Protein AF-A0A6L4YTN6-F1 (afdb_monomer)

Radius of gyration: 25.12 Å; Cα contacts (8 Å, |Δi|>4): 212; chains: 1; bounding box: 74×38×71 Å

Foldseek 3Di:
DDDDDDDDDPDPDDDDDDDDDPPPDPPVVVVVVVVLVVVLVVLVQVLVQVLVVLVVVLVVLVVVLVVLVVVLVVVPDQPDPCRVVNVVSVVSNVVSVVVNVVSVVLSVQSVPADSPDFDQALDASKWWDWPVATEGAGDQPQWDAGPVRHIYGYHYCPDPVVVQRGRPGQQDWTDDPNDIIGGPDMD

Solvent-accessible surface area (backbone atoms only — not comparable to full-atom values): 11024 Å² total; per-residue (Å²): 139,88,80,91,80,88,76,88,78,83,83,79,84,79,89,75,79,94,77,80,88,74,82,79,57,71,66,60,57,49,54,52,54,50,56,51,53,52,54,39,49,51,51,38,53,54,50,51,53,55,46,51,57,49,52,52,52,46,53,53,48,54,51,53,44,52,54,51,50,51,54,48,58,74,68,52,73,79,87,50,100,78,41,61,66,62,51,50,50,51,52,51,47,53,53,49,53,54,52,47,52,52,48,53,52,52,50,56,53,57,73,67,42,65,58,86,58,76,34,74,40,40,43,85,58,15,37,42,33,37,93,88,52,35,35,33,27,52,56,72,78,40,83,45,69,48,96,89,67,50,66,35,31,30,31,31,64,85,40,72,68,46,55,63,45,44,74,38,39,64,70,41,72,42,72,57,96,92,40,80,46,49,29,76,40,57,51

Mean predicted aligned error: 11.05 Å

Structure (mmCIF, N/CA/C/O backbone):
data_AF-A0A6L4YTN6-F1
#
_entry.id   AF-A0A6L4YTN6-F1
#
loop_
_atom_site.group_PDB
_atom_site.id
_atom_site.type_symbol
_atom_site.label_atom_id
_atom_site.label_alt_id
_atom_site.label_comp_id
_atom_site.label_asym_id
_atom_site.label_entity_id
_atom_site.label_seq_id
_atom_site.pdbx_PDB_ins_code
_atom_site.Cartn_x
_atom_site.Cartn_y
_atom_site.Cartn_z
_atom_site.occupancy
_atom_site.B_iso_or_equiv
_atom_site.auth_seq_id
_atom_site.auth_comp_id
_atom_site.auth_asym_id
_atom_site.auth_atom_id
_atom_site.pdbx_PDB_model_num
ATOM 1 N N . MET A 1 1 ? -23.444 27.407 37.917 1.00 43.16 1 MET A N 1
ATOM 2 C CA . MET A 1 1 ? -23.121 26.461 39.009 1.00 43.16 1 MET A CA 1
ATOM 3 C C . MET A 1 1 ? -24.302 25.516 39.142 1.00 43.16 1 MET A C 1
ATOM 5 O O . MET A 1 1 ? -25.409 26.019 39.012 1.00 43.16 1 MET A O 1
ATOM 9 N N . LEU A 1 2 ? -24.044 24.223 39.381 1.00 24.56 2 LEU A N 1
ATOM 10 C CA . LEU A 1 2 ? -24.935 23.044 39.298 1.00 24.56 2 LEU A CA 1
ATOM 11 C C . LEU A 1 2 ? -24.824 22.347 37.932 1.00 24.56 2 LEU A C 1
ATOM 13 O O . LEU A 1 2 ? -25.488 22.735 36.982 1.00 24.56 2 LEU A O 1
ATOM 17 N N . SER A 1 3 ? -23.779 21.557 37.687 1.00 26.05 3 SER A N 1
ATOM 18 C CA . SER A 1 3 ? -23.383 20.262 38.285 1.00 26.05 3 SER A CA 1
ATOM 19 C C . SER A 1 3 ? -23.884 19.110 37.423 1.00 26.05 3 SER A C 1
ATOM 21 O O . SER A 1 3 ? -25.077 18.897 37.251 1.00 26.05 3 SER A O 1
ATOM 23 N N . ILE A 1 4 ? -22.901 18.407 36.871 1.00 36.62 4 ILE A N 1
ATOM 24 C CA . ILE A 1 4 ? -22.997 17.130 36.179 1.00 36.62 4 ILE A CA 1
ATOM 25 C C . ILE A 1 4 ? -23.417 16.083 37.213 1.00 36.62 4 ILE A C 1
ATOM 27 O O . ILE A 1 4 ? -22.732 15.949 38.225 1.00 36.62 4 ILE A O 1
ATOM 31 N N . GLU A 1 5 ? -24.465 15.309 36.940 1.00 32.16 5 GLU A N 1
ATOM 32 C CA . GLU A 1 5 ? -24.600 13.977 37.527 1.00 32.16 5 GLU A CA 1
ATOM 33 C C . GLU A 1 5 ? -24.786 12.925 36.434 1.00 32.16 5 GLU A C 1
ATOM 35 O O . GLU A 1 5 ? -25.648 12.986 35.560 1.00 32.16 5 GLU A O 1
ATOM 40 N N . SER A 1 6 ? -23.865 11.978 36.503 1.00 44.16 6 SER A N 1
ATOM 41 C CA . SER A 1 6 ? -23.697 10.759 35.740 1.00 44.16 6 SER A CA 1
ATOM 42 C C . SER A 1 6 ? -24.890 9.812 35.873 1.00 44.16 6 SER A C 1
ATOM 44 O O . SER A 1 6 ? -25.137 9.270 36.948 1.00 44.16 6 SER A O 1
ATOM 46 N N . GLY A 1 7 ? -25.564 9.536 34.757 1.00 32.78 7 GLY A N 1
ATOM 47 C CA . GLY A 1 7 ? -26.514 8.435 34.620 1.00 32.78 7 GLY A CA 1
ATOM 48 C C . GLY A 1 7 ? -25.892 7.277 33.846 1.00 32.78 7 GLY A C 1
ATOM 49 O O . GLY A 1 7 ? -25.838 7.302 32.620 1.00 32.78 7 GLY A O 1
ATOM 50 N N . PHE A 1 8 ? -25.423 6.263 34.570 1.00 37.66 8 PHE A N 1
ATOM 51 C CA . PHE A 1 8 ? -25.133 4.920 34.064 1.00 37.66 8 PHE A CA 1
ATOM 52 C C . PHE A 1 8 ? -26.340 4.383 33.264 1.00 37.66 8 PHE A C 1
ATOM 54 O O . PHE A 1 8 ? -27.326 3.958 33.861 1.00 37.66 8 PHE A O 1
ATOM 61 N N . PHE A 1 9 ? -26.280 4.359 31.928 1.00 35.03 9 PHE A N 1
ATOM 62 C CA . PHE A 1 9 ? -27.252 3.620 31.112 1.00 35.03 9 PHE A CA 1
ATOM 63 C C . PHE A 1 9 ? -26.632 2.303 30.652 1.00 35.03 9 PHE A C 1
ATOM 65 O O . PHE A 1 9 ? -25.975 2.194 29.620 1.00 35.03 9 PHE A O 1
ATOM 72 N N . ASN A 1 10 ? -26.828 1.299 31.499 1.00 32.88 10 ASN A N 1
ATOM 73 C CA . ASN A 1 10 ? -26.512 -0.095 31.248 1.00 32.88 10 ASN A CA 1
ATOM 74 C C . ASN A 1 10 ? -27.485 -0.619 30.172 1.00 32.88 10 ASN A C 1
ATOM 76 O O . ASN A 1 10 ? -28.627 -0.963 30.477 1.00 32.88 10 ASN A O 1
ATOM 80 N N . PHE A 1 11 ? -27.086 -0.603 28.897 1.00 38.44 11 PHE A N 1
ATOM 81 C CA . PHE A 1 11 ? -27.935 -1.065 27.794 1.00 38.44 11 PHE A CA 1
ATOM 82 C C . PHE A 1 11 ? -27.802 -2.582 27.617 1.00 38.44 11 PHE A C 1
ATOM 84 O O . PHE A 1 11 ? -27.023 -3.083 26.810 1.00 38.44 11 PHE A O 1
ATOM 91 N N . MET A 1 12 ? -28.594 -3.325 28.388 1.00 28.22 12 MET A N 1
ATOM 92 C CA . MET A 1 12 ? -28.841 -4.744 28.150 1.00 28.22 12 MET A CA 1
ATOM 93 C C . MET A 1 12 ? -29.995 -4.870 27.148 1.00 28.22 12 MET A C 1
ATOM 95 O O . MET A 1 12 ? -31.167 -4.784 27.511 1.00 28.22 12 MET A O 1
ATOM 99 N N . ILE A 1 13 ? -29.664 -5.026 25.864 1.00 37.12 13 ILE A N 1
ATOM 100 C CA . ILE A 1 13 ? -30.648 -5.241 24.797 1.00 37.12 13 ILE A CA 1
ATOM 101 C C . ILE A 1 13 ? -31.172 -6.682 24.907 1.00 37.12 13 ILE A C 1
ATOM 103 O O . ILE A 1 13 ? -30.542 -7.629 24.442 1.00 37.12 13 ILE A O 1
ATOM 107 N N . TYR A 1 14 ? -32.340 -6.851 25.527 1.00 28.84 14 TYR A N 1
ATOM 108 C CA . TYR A 1 14 ? -33.125 -8.084 25.457 1.00 28.84 14 TYR A CA 1
ATOM 109 C C . TYR A 1 14 ? -33.934 -8.085 24.152 1.00 28.84 14 TYR A C 1
ATOM 111 O O . TYR A 1 14 ? -34.968 -7.427 24.053 1.00 28.84 14 TYR A O 1
ATOM 119 N N . ILE A 1 15 ? -33.485 -8.833 23.140 1.00 38.88 15 ILE A N 1
ATOM 120 C CA . ILE A 1 15 ? -34.291 -9.104 21.942 1.00 38.88 15 ILE A CA 1
ATOM 121 C C . ILE A 1 15 ? -35.183 -10.313 22.240 1.00 38.88 15 ILE A C 1
ATOM 123 O O . ILE A 1 15 ? -34.724 -11.455 22.232 1.00 38.88 15 ILE A O 1
ATOM 127 N N . LYS A 1 16 ? -36.476 -10.080 22.485 1.00 30.11 16 LYS A N 1
ATOM 128 C CA . LYS A 1 16 ? -37.510 -11.114 22.355 1.00 30.11 16 LYS A CA 1
ATOM 129 C C . LYS A 1 16 ? -38.560 -10.672 21.345 1.00 30.11 16 LYS A C 1
ATOM 131 O O . LYS A 1 16 ? -39.220 -9.666 21.555 1.00 30.11 16 LYS A O 1
ATOM 136 N N . GLY A 1 17 ? -38.767 -11.531 20.349 1.00 30.41 17 GLY A N 1
ATOM 137 C CA . GLY A 1 17 ? -40.069 -11.750 19.727 1.00 30.41 17 GLY A CA 1
ATOM 138 C C . GLY A 1 17 ? -40.451 -10.783 18.612 1.00 30.41 17 GLY A C 1
ATOM 139 O O . GLY A 1 17 ? -40.597 -9.587 18.812 1.00 30.41 17 GLY A O 1
ATOM 140 N N . SER A 1 18 ? -40.660 -11.367 17.437 1.00 42.09 18 SER A N 1
ATOM 141 C CA . SER A 1 18 ? -41.393 -10.857 16.283 1.00 42.09 18 SER A CA 1
ATOM 142 C C . SER A 1 18 ? -42.493 -9.840 16.616 1.00 42.09 18 SER A C 1
ATOM 144 O O . SER A 1 18 ? -43.380 -10.153 17.400 1.00 42.09 18 SER A O 1
ATOM 146 N N . HIS A 1 19 ? -42.437 -8.666 15.975 1.00 31.47 19 HIS A N 1
ATOM 147 C CA . HIS A 1 19 ? -43.533 -7.884 15.371 1.00 31.47 19 HIS A CA 1
ATOM 148 C C . HIS A 1 19 ? -43.158 -6.391 15.325 1.00 31.47 19 HIS A C 1
ATOM 150 O O . HIS A 1 19 ? -42.922 -5.763 16.346 1.00 31.47 19 HIS A O 1
ATOM 156 N N . HIS A 1 20 ? -43.130 -5.833 14.109 1.00 31.47 20 HIS A N 1
ATOM 157 C CA . HIS A 1 20 ? -43.205 -4.400 13.799 1.00 31.47 20 HIS A CA 1
ATOM 158 C C . HIS A 1 20 ? -42.324 -3.442 14.631 1.00 31.47 20 HIS A C 1
ATOM 160 O O . HIS A 1 20 ? -42.779 -2.778 15.559 1.00 31.47 20 HIS A O 1
ATOM 166 N N . ILE A 1 21 ? -41.081 -3.238 14.186 1.00 40.53 21 ILE A N 1
ATOM 167 C CA . ILE A 1 21 ? -40.307 -2.052 14.568 1.00 40.53 21 ILE A CA 1
ATOM 168 C C . ILE A 1 21 ? -40.928 -0.856 13.827 1.00 40.53 21 ILE A C 1
ATOM 170 O O . ILE A 1 21 ? -40.581 -0.557 12.685 1.00 40.53 21 ILE A O 1
ATOM 174 N N . ARG A 1 22 ? -41.897 -0.181 14.451 1.00 37.16 22 ARG A N 1
ATOM 175 C CA . ARG A 1 22 ? -42.125 1.240 14.173 1.00 37.16 22 ARG A CA 1
ATOM 176 C C . ARG A 1 22 ? -40.951 1.973 14.813 1.00 37.16 22 ARG A C 1
ATOM 178 O O . ARG A 1 22 ? -40.911 2.089 16.032 1.00 37.16 22 ARG A O 1
ATOM 185 N N . CYS A 1 23 ? -39.978 2.390 14.006 1.00 38.31 23 CYS A N 1
ATOM 186 C CA . CYS A 1 23 ? -38.845 3.186 14.470 1.00 38.31 23 CYS A CA 1
ATOM 187 C C . CYS A 1 23 ? -39.361 4.492 15.100 1.00 38.31 23 CYS A C 1
ATOM 189 O O . CYS A 1 23 ? -39.729 5.425 14.384 1.00 38.31 23 CYS A O 1
ATOM 191 N N . CYS A 1 24 ? -39.423 4.532 16.431 1.00 43.56 24 CYS A N 1
ATOM 192 C CA . CYS A 1 24 ? -39.424 5.771 17.198 1.00 43.56 24 CYS A CA 1
ATOM 193 C C . CYS A 1 24 ? -38.043 6.436 17.071 1.00 43.56 24 CYS A C 1
ATOM 195 O O . CYS A 1 24 ? -37.022 5.753 17.024 1.00 43.56 24 CYS A O 1
ATOM 197 N N . ASP A 1 25 ? -38.073 7.767 17.014 1.00 46.59 25 ASP A N 1
ATOM 198 C CA . ASP A 1 25 ? -36.965 8.731 17.088 1.00 46.59 25 ASP A CA 1
ATOM 199 C C . ASP A 1 25 ? -36.135 8.959 15.808 1.00 46.59 25 ASP A C 1
ATOM 201 O O . ASP A 1 25 ? -35.000 8.508 15.640 1.00 46.59 25 ASP A O 1
ATOM 205 N N . LYS A 1 26 ? -36.700 9.784 14.908 1.00 50.25 26 LYS A N 1
ATOM 206 C CA . LYS A 1 26 ? -36.043 10.317 13.694 1.00 50.25 26 LYS A CA 1
ATOM 207 C C . LYS A 1 26 ? -34.690 10.996 13.969 1.00 50.25 26 LYS A C 1
ATOM 209 O O . LYS A 1 26 ? -33.821 10.963 13.102 1.00 50.25 26 LYS A O 1
ATOM 214 N N . GLU A 1 27 ? -34.497 11.587 15.150 1.00 52.91 27 GLU A N 1
ATOM 215 C CA . GLU A 1 27 ? -33.229 12.224 15.540 1.00 52.91 27 GLU A CA 1
ATOM 216 C C . GLU A 1 27 ? -32.089 11.213 15.695 1.00 52.91 27 GLU A C 1
ATOM 218 O O . GLU A 1 27 ? -30.978 11.464 15.231 1.00 52.91 27 GLU A O 1
ATOM 223 N N . TYR A 1 28 ? -32.360 10.039 16.274 1.00 54.22 28 TYR A N 1
ATOM 224 C CA . TYR A 1 28 ? -31.334 9.018 16.495 1.00 54.22 28 TYR A CA 1
ATOM 225 C C . TYR A 1 28 ? -30.855 8.408 15.171 1.00 54.22 28 TYR A C 1
ATOM 227 O O . TYR A 1 28 ? -29.660 8.202 14.961 1.00 54.22 28 TYR A O 1
ATOM 235 N N . CYS A 1 29 ? -31.786 8.199 14.235 1.00 48.94 29 CYS A N 1
ATOM 236 C CA . CYS A 1 29 ? -31.478 7.737 12.883 1.00 48.94 29 CYS A CA 1
ATOM 237 C C . CYS A 1 29 ? -30.612 8.759 12.117 1.00 48.94 29 CYS A C 1
ATOM 239 O O . CYS A 1 29 ? -29.647 8.374 11.461 1.00 48.94 29 CYS A O 1
ATOM 241 N N . TYR A 1 30 ? -30.877 10.061 12.286 1.00 57.28 30 TYR A N 1
ATOM 242 C CA . TYR A 1 30 ? -30.099 11.136 11.658 1.00 57.28 30 TYR A CA 1
ATOM 243 C C . TYR A 1 30 ? -28.669 11.249 12.212 1.00 57.28 30 TYR A C 1
ATOM 245 O O . TYR A 1 30 ? -27.718 11.435 11.454 1.00 57.28 30 TYR A O 1
ATOM 253 N N . ILE A 1 31 ? -28.487 11.098 13.527 1.00 63.69 31 ILE A N 1
ATOM 254 C CA . ILE A 1 31 ? -27.157 11.113 14.162 1.00 63.69 31 ILE A CA 1
ATOM 255 C C . ILE A 1 31 ? -26.324 9.907 13.699 1.00 63.69 31 ILE A C 1
ATOM 257 O O . ILE A 1 31 ? -25.143 10.050 13.362 1.00 63.69 31 ILE A O 1
ATOM 261 N N . TYR A 1 32 ? -26.945 8.727 13.626 1.00 63.34 32 TYR A N 1
ATOM 262 C CA . TYR A 1 32 ? -26.284 7.516 13.145 1.00 63.34 32 TYR A CA 1
ATOM 263 C C . TYR A 1 32 ? -25.895 7.628 11.664 1.00 63.34 32 TYR A C 1
ATOM 265 O O . TYR A 1 32 ? -24.769 7.320 11.285 1.00 63.34 32 TYR A O 1
ATOM 273 N N . GLU A 1 33 ? -26.782 8.158 10.823 1.00 65.62 33 GLU A N 1
ATOM 274 C CA . GLU A 1 33 ? -26.500 8.350 9.402 1.00 65.62 33 GLU A CA 1
ATOM 275 C C . GLU A 1 33 ? -25.414 9.410 9.153 1.00 65.62 33 GLU A C 1
ATOM 277 O O . GLU A 1 33 ? -24.555 9.217 8.292 1.00 65.62 33 GLU A O 1
ATOM 282 N N . LYS A 1 34 ? -25.372 10.478 9.960 1.00 70.62 34 LYS A N 1
ATOM 283 C CA . LYS A 1 34 ? -24.318 11.502 9.901 1.00 70.62 34 LYS A CA 1
ATOM 284 C C . LYS A 1 34 ? -22.942 10.937 10.274 1.00 70.62 34 LYS A C 1
ATOM 286 O O . LYS A 1 34 ? -21.989 11.127 9.522 1.00 70.62 34 LYS A O 1
ATOM 291 N N . SER A 1 35 ? -22.846 10.214 11.392 1.00 71.06 35 SER A N 1
ATOM 292 C CA . SER A 1 35 ? -21.586 9.587 11.835 1.00 71.06 35 SER A CA 1
ATOM 293 C C . SER A 1 35 ? -21.067 8.525 10.857 1.00 71.06 35 SER A C 1
ATOM 295 O O . SER A 1 35 ? -19.864 8.446 10.611 1.00 71.06 35 SER A O 1
ATOM 297 N N . ARG A 1 36 ? -21.961 7.760 10.220 1.00 77.44 36 ARG A N 1
ATOM 298 C CA . ARG A 1 36 ? -21.609 6.827 9.139 1.00 77.44 36 ARG A CA 1
ATOM 299 C C . ARG A 1 36 ? -20.993 7.540 7.934 1.00 77.44 36 ARG A C 1
ATOM 301 O O . ARG A 1 36 ? -19.983 7.099 7.390 1.00 77.44 36 ARG A O 1
ATOM 308 N N . MET A 1 37 ? -21.593 8.650 7.506 1.00 77.94 37 MET A N 1
ATOM 309 C CA . MET A 1 37 ? -21.102 9.413 6.355 1.00 77.94 37 MET A CA 1
ATOM 310 C C . MET A 1 37 ? -19.716 10.023 6.601 1.00 77.94 37 MET A C 1
ATOM 312 O O . MET A 1 37 ? -18.915 10.091 5.671 1.00 77.94 37 MET A O 1
ATOM 316 N N . GLU A 1 38 ? -19.408 10.401 7.842 1.00 83.25 38 GLU A N 1
ATOM 317 C CA . GLU A 1 38 ? -18.088 10.904 8.241 1.00 83.25 38 GLU A CA 1
ATOM 318 C C . GLU A 1 38 ? -17.001 9.818 8.142 1.00 83.25 38 GLU A C 1
ATOM 320 O O . GLU A 1 38 ? -15.960 10.036 7.520 1.00 83.25 38 GLU A O 1
ATOM 325 N N . LYS A 1 39 ? -17.275 8.603 8.640 1.00 86.00 39 LYS A N 1
ATOM 326 C CA . LYS A 1 39 ? -16.359 7.449 8.531 1.00 86.00 39 LYS A CA 1
ATOM 327 C C . LYS A 1 39 ? -16.076 7.053 7.083 1.00 86.00 39 LYS A C 1
ATOM 329 O O . LYS A 1 39 ? -14.928 6.815 6.707 1.00 86.00 39 LYS A O 1
ATOM 334 N N . LEU A 1 40 ? -17.120 7.015 6.254 1.00 86.50 40 LEU A N 1
ATOM 335 C CA . LEU A 1 40 ? -16.986 6.732 4.824 1.00 86.50 40 LEU A CA 1
ATOM 336 C C . LEU A 1 40 ? -16.214 7.839 4.091 1.00 86.50 40 LEU A C 1
ATOM 338 O O . LEU A 1 40 ? -15.473 7.543 3.154 1.00 86.50 40 LEU A O 1
ATOM 342 N N . GLY A 1 41 ? -16.355 9.097 4.521 1.00 87.94 41 GLY A N 1
ATOM 343 C CA . GLY A 1 41 ? -15.551 10.217 4.029 1.00 87.94 41 GLY A CA 1
ATOM 344 C C . GLY A 1 41 ? -14.062 10.017 4.309 1.00 87.94 41 GLY A C 1
ATOM 345 O O . GLY A 1 41 ? -13.254 10.061 3.384 1.00 87.94 41 GLY A O 1
ATOM 346 N N . LEU A 1 42 ? -13.716 9.684 5.553 1.00 89.38 42 LEU A N 1
ATOM 347 C CA . LEU A 1 42 ? -12.331 9.442 5.960 1.00 89.38 42 LEU A CA 1
ATOM 348 C C . LEU A 1 42 ? -11.704 8.243 5.233 1.00 89.38 42 LEU A C 1
ATOM 350 O O . LEU A 1 42 ? -10.556 8.290 4.798 1.00 89.38 42 LEU A O 1
ATOM 354 N N . LYS A 1 43 ? -12.471 7.163 5.060 1.00 89.94 43 LYS A N 1
ATOM 355 C CA . LYS A 1 43 ? -12.045 5.979 4.303 1.00 89.94 43 LYS A CA 1
ATOM 356 C C . LYS A 1 43 ? -11.690 6.324 2.855 1.00 89.94 43 LYS A C 1
ATOM 358 O O . LYS A 1 43 ? -10.692 5.823 2.340 1.00 89.94 43 LYS A O 1
ATOM 363 N N . ARG A 1 44 ? -12.486 7.186 2.210 1.00 90.31 44 ARG A N 1
ATOM 364 C CA . ARG A 1 44 ? -12.204 7.683 0.853 1.00 90.31 44 ARG A CA 1
ATOM 365 C C . ARG A 1 44 ? -10.939 8.516 0.815 1.00 90.31 44 ARG A C 1
ATOM 367 O O . ARG A 1 44 ? -10.077 8.235 -0.000 1.00 90.31 44 ARG A O 1
ATOM 374 N N . GLU A 1 45 ? -10.801 9.462 1.736 1.00 91.88 45 GLU A N 1
ATOM 375 C CA . GLU A 1 45 ? -9.615 10.312 1.819 1.00 91.88 45 GLU A CA 1
ATOM 376 C C . GLU A 1 45 ? -8.330 9.486 1.965 1.00 91.88 45 GLU A C 1
ATOM 378 O O . GLU A 1 45 ? -7.368 9.682 1.224 1.00 91.88 45 GLU A O 1
ATOM 383 N N . ILE A 1 46 ? -8.331 8.504 2.870 1.00 91.75 46 ILE A N 1
ATOM 384 C CA . ILE A 1 46 ? -7.207 7.583 3.056 1.00 91.75 46 ILE A CA 1
ATOM 385 C C . ILE A 1 46 ? -6.903 6.821 1.759 1.00 91.75 46 ILE A C 1
ATOM 387 O O . ILE A 1 46 ? -5.744 6.740 1.349 1.00 91.75 46 ILE A O 1
ATOM 391 N N . ALA A 1 47 ? -7.928 6.269 1.105 1.00 91.94 47 ALA A N 1
ATOM 392 C CA . ALA A 1 47 ? -7.758 5.531 -0.141 1.00 91.94 47 ALA A CA 1
ATOM 393 C C . ALA A 1 47 ? -7.218 6.418 -1.275 1.00 91.94 47 ALA A C 1
ATOM 395 O O . ALA A 1 47 ? -6.334 5.977 -2.009 1.00 91.94 47 ALA A O 1
ATOM 396 N N . ASP A 1 48 ? -7.677 7.666 -1.374 1.00 92.38 48 ASP A N 1
ATOM 397 C CA . ASP A 1 48 ? -7.229 8.639 -2.372 1.00 92.38 48 ASP A CA 1
ATOM 398 C C . ASP A 1 48 ? -5.761 9.024 -2.159 1.00 92.38 48 ASP A C 1
ATOM 400 O O . ASP A 1 48 ? -4.974 9.022 -3.108 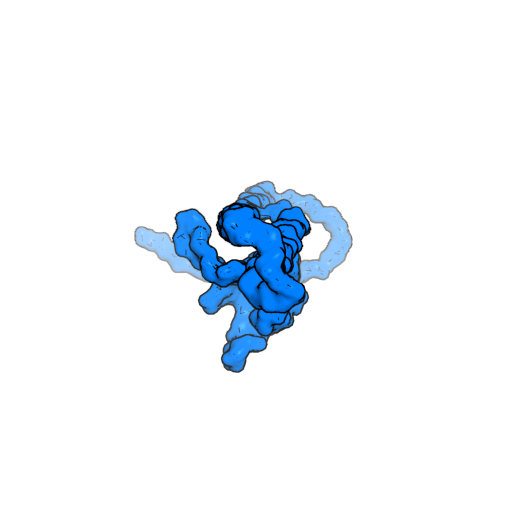1.00 92.38 48 ASP A O 1
ATOM 404 N N . ILE A 1 49 ? -5.349 9.271 -0.910 1.00 93.12 49 ILE A N 1
ATOM 405 C CA . ILE A 1 49 ? -3.938 9.507 -0.562 1.00 93.12 49 ILE A CA 1
ATOM 406 C C . ILE A 1 49 ? -3.094 8.296 -0.965 1.00 93.12 49 ILE A C 1
ATOM 408 O O . ILE A 1 49 ? -2.064 8.442 -1.627 1.00 93.12 49 ILE A O 1
ATOM 412 N N . CYS A 1 50 ? -3.543 7.087 -0.614 1.00 92.50 50 CYS A N 1
ATOM 413 C CA . CYS A 1 50 ? -2.841 5.861 -0.972 1.00 92.50 50 CYS A CA 1
ATOM 414 C C . CYS A 1 50 ? -2.699 5.693 -2.490 1.00 92.50 50 CYS A C 1
ATOM 416 O O . CYS A 1 50 ? -1.633 5.313 -2.981 1.00 92.50 50 CYS A O 1
ATOM 418 N N . ARG A 1 51 ? -3.764 6.000 -3.233 1.00 93.56 51 ARG A N 1
ATOM 419 C CA . ARG A 1 51 ? -3.795 5.939 -4.691 1.00 93.56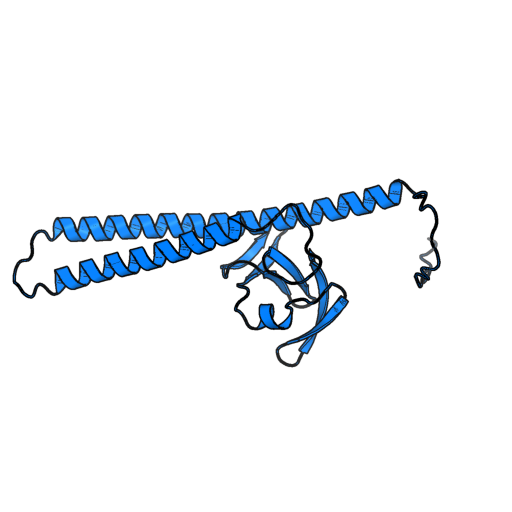 51 ARG A CA 1
ATOM 420 C C . ARG A 1 51 ? -2.812 6.927 -5.307 1.00 93.56 51 ARG A C 1
ATOM 422 O O . ARG A 1 51 ? -2.020 6.535 -6.160 1.00 93.56 51 ARG A O 1
ATOM 429 N N . ASN A 1 52 ? -2.809 8.171 -4.838 1.00 94.12 52 ASN A N 1
ATOM 430 C CA . ASN A 1 52 ? -1.930 9.221 -5.349 1.00 94.12 52 ASN A CA 1
ATOM 431 C C . ASN A 1 52 ? -0.448 8.881 -5.153 1.00 94.12 52 ASN A C 1
ATOM 433 O O . ASN A 1 52 ? 0.328 9.006 -6.096 1.00 94.12 52 ASN A O 1
ATOM 437 N N . ILE A 1 53 ? -0.073 8.350 -3.984 1.00 93.69 53 ILE A N 1
ATOM 438 C CA . ILE A 1 53 ? 1.305 7.902 -3.715 1.00 93.69 53 ILE A CA 1
ATOM 439 C C . ILE A 1 53 ? 1.740 6.819 -4.715 1.00 93.69 53 ILE A C 1
ATOM 441 O O . ILE A 1 53 ? 2.871 6.823 -5.206 1.00 93.69 53 ILE A O 1
ATOM 445 N N . LYS A 1 54 ? 0.853 5.872 -5.045 1.00 93.31 54 LYS A N 1
ATOM 446 C CA . LYS A 1 54 ? 1.176 4.807 -6.004 1.00 93.31 54 LYS A CA 1
ATOM 447 C C . LYS A 1 54 ? 1.219 5.295 -7.447 1.00 93.31 54 LYS A C 1
ATOM 449 O O . LYS A 1 54 ? 2.094 4.849 -8.181 1.00 93.31 54 LYS A O 1
ATOM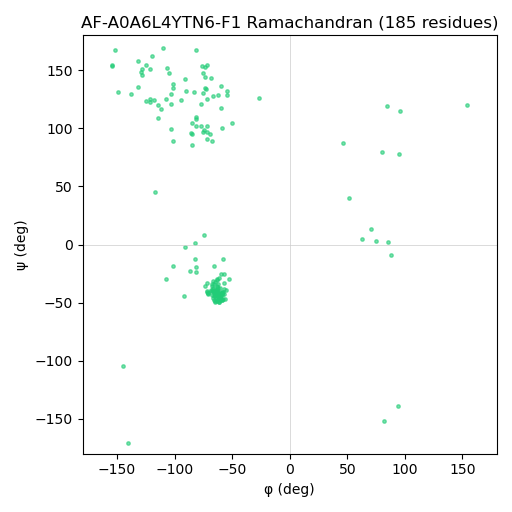 454 N N . LEU A 1 55 ? 0.353 6.230 -7.831 1.00 94.62 55 LEU A N 1
ATOM 455 C CA . LEU A 1 55 ? 0.395 6.865 -9.151 1.00 94.62 55 LEU A CA 1
ATOM 456 C C . LEU A 1 55 ? 1.672 7.682 -9.356 1.00 94.62 55 LEU A C 1
ATOM 458 O O . LEU A 1 55 ? 2.276 7.625 -10.424 1.00 94.62 55 LEU A O 1
ATOM 462 N N . GLU A 1 56 ? 2.126 8.399 -8.329 1.00 95.44 56 GLU A N 1
ATOM 463 C CA . GLU A 1 56 ? 3.409 9.103 -8.373 1.00 95.44 56 GLU A CA 1
ATOM 464 C C . GLU A 1 56 ? 4.571 8.111 -8.542 1.00 95.44 56 GLU A C 1
ATOM 466 O O . GLU A 1 56 ? 5.438 8.287 -9.401 1.00 95.44 56 GLU A O 1
ATOM 471 N N . SER A 1 57 ? 4.556 7.009 -7.784 1.00 93.75 57 SER A N 1
ATOM 472 C CA . SER A 1 57 ? 5.544 5.937 -7.938 1.00 93.75 57 SER A CA 1
ATOM 473 C C . SER A 1 57 ? 5.511 5.299 -9.331 1.00 93.75 57 SER A C 1
ATOM 475 O O . SER A 1 57 ? 6.568 4.942 -9.854 1.00 93.75 57 SER A O 1
ATOM 477 N N . GLU A 1 58 ? 4.332 5.139 -9.934 1.00 95.19 58 GLU A N 1
ATOM 478 C CA . GLU A 1 58 ? 4.176 4.636 -11.301 1.00 95.19 58 GLU A CA 1
ATOM 479 C C . GLU A 1 58 ? 4.822 5.592 -12.311 1.00 95.19 58 GLU A C 1
ATOM 481 O O . GLU A 1 58 ? 5.635 5.164 -13.132 1.00 95.19 58 GLU A O 1
ATOM 486 N N . ALA A 1 59 ? 4.527 6.892 -12.211 1.00 96.06 59 ALA A N 1
ATOM 487 C CA . ALA A 1 59 ? 5.096 7.915 -13.085 1.00 96.06 59 ALA A CA 1
ATOM 488 C C . ALA A 1 59 ? 6.633 7.945 -13.009 1.00 96.06 59 ALA A C 1
ATOM 490 O O . ALA A 1 59 ? 7.307 7.978 -14.043 1.00 96.06 59 ALA A O 1
ATOM 491 N N . ASN A 1 60 ? 7.189 7.841 -11.798 1.00 95.44 60 ASN A N 1
ATOM 492 C CA . ASN A 1 60 ? 8.633 7.777 -11.576 1.00 95.44 60 ASN A CA 1
ATOM 493 C C . ASN A 1 60 ? 9.268 6.538 -12.232 1.00 95.44 60 ASN A C 1
ATOM 495 O O . ASN A 1 60 ? 10.316 6.643 -12.873 1.00 95.44 60 ASN A O 1
ATOM 499 N N . LEU A 1 61 ? 8.624 5.369 -12.130 1.00 94.69 61 LEU A N 1
ATOM 500 C CA . LEU A 1 61 ? 9.098 4.143 -12.782 1.00 94.69 61 LEU A CA 1
ATOM 501 C C . LEU A 1 61 ? 9.031 4.235 -14.308 1.00 94.69 61 LEU A C 1
ATOM 503 O O . LEU A 1 61 ? 9.963 3.800 -14.982 1.00 94.69 61 LEU A O 1
ATOM 507 N N . ILE A 1 62 ? 7.969 4.826 -14.860 1.00 94.88 62 ILE A N 1
ATOM 508 C CA . ILE A 1 62 ? 7.844 5.052 -16.306 1.00 94.88 62 ILE A CA 1
ATOM 509 C C . ILE A 1 62 ? 8.967 5.969 -16.803 1.00 94.88 62 ILE A C 1
ATOM 511 O O . ILE A 1 62 ? 9.570 5.678 -17.836 1.00 94.88 62 ILE A O 1
ATOM 515 N N . SER A 1 63 ? 9.288 7.036 -16.064 1.00 95.25 63 SER A N 1
ATOM 516 C CA . SER A 1 63 ? 10.430 7.899 -16.390 1.00 95.25 63 SER A CA 1
ATOM 517 C C . SER A 1 63 ? 11.743 7.114 -16.374 1.00 95.25 63 SER A C 1
ATOM 519 O O . SER A 1 63 ? 12.486 7.145 -17.348 1.00 95.25 63 SER A O 1
ATOM 521 N N . ALA A 1 64 ? 11.986 6.319 -15.328 1.00 93.94 64 ALA A N 1
ATOM 522 C CA . ALA A 1 64 ? 13.199 5.510 -15.216 1.00 93.94 64 ALA A CA 1
ATOM 523 C C . ALA A 1 64 ? 13.338 4.464 -16.340 1.00 93.94 64 ALA A C 1
ATOM 525 O O . ALA A 1 64 ? 14.454 4.160 -16.768 1.00 93.94 64 ALA A O 1
ATOM 526 N N . ILE A 1 65 ? 12.221 3.905 -16.824 1.00 93.25 65 ILE A N 1
ATOM 527 C CA . ILE A 1 65 ? 12.205 3.005 -17.986 1.00 93.25 65 ILE A CA 1
ATOM 528 C C . ILE A 1 65 ? 12.619 3.767 -19.244 1.00 93.25 65 ILE A C 1
ATOM 530 O O . ILE A 1 65 ? 13.504 3.295 -19.954 1.00 93.25 65 ILE A O 1
ATOM 534 N N . ARG A 1 66 ? 12.043 4.949 -19.491 1.00 92.88 66 ARG A N 1
ATOM 535 C CA . ARG A 1 66 ? 12.400 5.784 -20.651 1.00 92.88 66 ARG A CA 1
ATOM 536 C C . ARG A 1 66 ? 13.879 6.160 -20.644 1.00 92.88 66 ARG A C 1
ATOM 538 O O . ARG A 1 66 ? 14.539 6.022 -21.669 1.00 92.88 66 ARG A O 1
ATOM 545 N N . ASP A 1 67 ? 14.417 6.540 -19.489 1.00 92.06 67 ASP A N 1
ATOM 546 C CA . ASP A 1 67 ? 15.837 6.879 -19.345 1.00 92.06 67 ASP A CA 1
ATOM 547 C C . ASP A 1 67 ? 16.739 5.662 -19.616 1.00 92.06 67 ASP A C 1
ATOM 549 O O . ASP A 1 67 ? 17.788 5.765 -20.261 1.00 92.06 67 ASP A O 1
ATOM 553 N N . ALA A 1 68 ? 16.328 4.475 -19.154 1.00 89.62 68 ALA A N 1
ATOM 554 C CA . ALA A 1 68 ? 17.041 3.228 -19.420 1.00 89.62 68 ALA A CA 1
ATOM 555 C C . ALA A 1 68 ? 16.997 2.839 -20.909 1.00 89.62 68 ALA A C 1
ATOM 557 O O . ALA A 1 68 ? 18.001 2.368 -21.448 1.00 89.62 68 ALA A O 1
ATOM 558 N N . GLU A 1 69 ? 15.866 3.056 -21.581 1.00 89.00 69 GLU A N 1
ATOM 559 C CA . GLU A 1 69 ? 15.710 2.829 -23.020 1.00 89.00 69 GLU A CA 1
ATOM 560 C C . GLU A 1 69 ? 16.540 3.812 -23.846 1.00 89.00 69 GLU A C 1
ATOM 562 O O . GLU A 1 69 ? 17.230 3.393 -24.775 1.00 89.00 69 GLU A O 1
ATOM 567 N N . GLN A 1 70 ? 16.546 5.095 -23.482 1.00 90.88 70 GLN A N 1
ATOM 568 C CA . GLN A 1 70 ? 17.383 6.098 -24.133 1.00 90.88 70 GLN A CA 1
ATOM 569 C C . GLN A 1 70 ? 18.868 5.736 -24.011 1.00 90.88 70 GLN A C 1
ATOM 571 O O . GLN A 1 70 ? 19.566 5.690 -25.022 1.00 90.88 70 GLN A O 1
ATOM 576 N N . SER A 1 71 ? 19.323 5.365 -22.810 1.00 88.00 71 SER A N 1
ATOM 577 C CA . SER A 1 71 ? 20.702 4.908 -22.577 1.00 88.00 71 SER A CA 1
ATOM 578 C C . SER A 1 71 ? 21.063 3.697 -23.453 1.00 88.00 71 SER A C 1
ATOM 580 O O . SER A 1 71 ? 22.177 3.584 -23.966 1.00 88.00 71 SER A O 1
ATOM 582 N N . ALA A 1 72 ? 20.113 2.776 -23.654 1.00 86.38 72 ALA A N 1
ATOM 583 C CA . ALA A 1 72 ? 20.306 1.611 -24.514 1.00 86.38 72 ALA A CA 1
ATOM 584 C C . ALA A 1 72 ? 20.332 1.949 -26.008 1.00 86.38 72 ALA A C 1
ATOM 586 O O . ALA A 1 72 ? 21.063 1.303 -26.765 1.00 86.38 72 ALA A O 1
ATOM 587 N N . ASN A 1 73 ? 19.570 2.956 -26.428 1.00 87.88 73 ASN A N 1
ATOM 588 C CA . ASN A 1 73 ? 19.580 3.452 -27.799 1.00 87.88 73 ASN A CA 1
ATOM 589 C C . ASN A 1 73 ? 20.881 4.202 -28.110 1.00 87.88 73 ASN A C 1
ATOM 591 O O . ASN A 1 73 ? 21.466 3.970 -29.165 1.00 87.88 73 ASN A O 1
ATOM 595 N N . GLU A 1 74 ? 21.371 5.024 -27.178 1.00 89.25 74 GLU A N 1
ATOM 596 C CA . GLU A 1 74 ? 22.655 5.732 -27.284 1.00 89.25 74 GLU A CA 1
ATOM 597 C C . GLU A 1 74 ? 23.843 4.766 -27.365 1.00 89.25 74 GLU A C 1
ATOM 599 O O . GLU A 1 74 ? 24.785 4.995 -28.124 1.00 89.25 74 GLU A O 1
ATOM 604 N N . TYR A 1 75 ? 23.789 3.652 -26.630 1.00 87.06 75 TYR A N 1
ATOM 605 C CA . TYR A 1 75 ? 24.823 2.621 -26.703 1.00 87.06 75 TYR A CA 1
ATOM 606 C C . TYR A 1 75 ? 24.868 1.902 -28.064 1.00 87.06 75 TYR A C 1
ATOM 608 O O . TYR A 1 75 ? 25.940 1.500 -28.523 1.00 87.06 75 TYR A O 1
ATOM 616 N N . GLY A 1 76 ? 23.717 1.766 -28.731 1.00 84.19 76 GLY A N 1
ATOM 617 C CA . GLY A 1 76 ? 23.618 1.238 -30.089 1.00 84.19 76 GLY A CA 1
ATOM 618 C C . GLY A 1 76 ? 23.622 -0.293 -30.191 1.00 84.19 76 GLY A C 1
ATOM 619 O O . GLY A 1 76 ? 23.110 -1.015 -29.324 1.00 84.19 76 GLY A O 1
ATOM 620 N N . GLN A 1 77 ? 24.117 -0.795 -31.326 1.00 82.62 77 GLN A N 1
ATOM 621 C CA . GLN A 1 77 ? 24.161 -2.228 -31.641 1.00 82.62 77 GLN A CA 1
ATOM 622 C C . GLN A 1 77 ? 25.222 -2.967 -30.804 1.00 82.62 77 GLN A C 1
ATOM 624 O O . GLN A 1 77 ? 26.196 -2.342 -30.382 1.00 82.62 77 GLN A O 1
ATOM 629 N N . PRO A 1 78 ? 25.058 -4.287 -30.570 1.00 82.62 78 PRO A N 1
ATOM 630 C CA . PRO A 1 78 ? 26.051 -5.085 -29.854 1.00 82.62 78 PRO A CA 1
ATOM 631 C C . PRO A 1 78 ? 27.429 -4.964 -30.505 1.00 82.62 78 PRO A C 1
ATOM 633 O O . PRO A 1 78 ? 27.560 -5.166 -31.714 1.00 82.62 78 PRO A O 1
ATOM 636 N N . LYS A 1 79 ? 28.452 -4.645 -29.707 1.00 81.50 79 LYS A N 1
ATOM 637 C CA . LYS A 1 79 ? 29.827 -4.487 -30.214 1.00 81.50 79 LYS A CA 1
ATOM 638 C C . LYS A 1 79 ? 30.557 -5.822 -30.379 1.00 81.50 79 LYS A C 1
ATOM 640 O O . LYS A 1 79 ? 31.477 -5.915 -31.184 1.00 81.50 79 LYS A O 1
ATOM 645 N N . ASP A 1 80 ? 30.135 -6.846 -29.638 1.00 86.69 80 ASP A N 1
ATOM 646 C CA . ASP A 1 80 ? 30.630 -8.225 -29.711 1.00 86.69 80 ASP A CA 1
ATOM 647 C C . ASP A 1 80 ? 29.515 -9.211 -29.293 1.00 86.69 80 ASP A C 1
ATOM 649 O O . ASP A 1 80 ? 28.492 -8.814 -28.728 1.00 86.69 80 ASP A O 1
ATOM 653 N N . ARG A 1 81 ? 29.706 -10.515 -29.537 1.00 81.00 81 ARG A N 1
ATOM 654 C CA . ARG A 1 81 ? 28.816 -11.609 -29.109 1.00 81.00 81 ARG A CA 1
ATOM 655 C C . ARG A 1 81 ? 28.591 -11.646 -27.593 1.00 81.00 81 ARG A C 1
ATOM 657 O O . ARG A 1 81 ? 27.557 -12.148 -27.162 1.00 81.00 81 ARG A O 1
ATOM 664 N N . TYR A 1 82 ? 29.528 -11.117 -26.804 1.00 79.44 82 TYR A N 1
ATOM 665 C CA . TYR A 1 82 ? 29.484 -11.095 -25.337 1.00 79.44 82 TYR A CA 1
ATOM 666 C C . TYR A 1 82 ? 29.439 -9.672 -24.770 1.00 79.44 82 TYR A C 1
ATOM 668 O O . TYR A 1 82 ? 30.145 -9.341 -23.818 1.00 79.44 82 TYR A O 1
ATOM 676 N N . ASP A 1 83 ? 28.603 -8.816 -25.354 1.00 85.44 83 ASP A N 1
ATOM 677 C CA . ASP A 1 83 ? 28.401 -7.447 -24.883 1.00 85.44 83 ASP A CA 1
ATOM 678 C C . ASP A 1 83 ? 27.707 -7.409 -23.504 1.00 85.44 83 ASP A C 1
ATOM 680 O O . ASP A 1 83 ? 26.478 -7.377 -23.367 1.00 85.44 83 ASP A O 1
ATOM 684 N N . SER A 1 84 ? 28.525 -7.449 -22.452 1.00 87.38 84 SER A N 1
ATOM 685 C CA . SER A 1 84 ? 28.087 -7.472 -21.055 1.00 87.38 84 SER A CA 1
ATOM 686 C C . SER A 1 84 ? 27.322 -6.210 -20.657 1.00 87.38 84 SER A C 1
ATOM 688 O O . SER A 1 84 ? 26.405 -6.285 -19.837 1.00 87.38 84 SER A O 1
ATOM 690 N N . TYR A 1 85 ? 27.635 -5.066 -21.267 1.00 87.38 85 TYR A N 1
ATOM 691 C CA . TYR A 1 85 ? 26.946 -3.807 -21.007 1.00 87.38 85 TYR A CA 1
ATOM 692 C C . TYR A 1 85 ? 25.521 -3.823 -21.581 1.00 87.38 85 TYR A C 1
ATOM 694 O O . TYR A 1 85 ? 24.564 -3.477 -20.887 1.00 87.38 85 TYR A O 1
ATOM 702 N N . ARG A 1 86 ? 25.332 -4.346 -22.800 1.00 86.12 86 ARG A N 1
ATOM 703 C CA . ARG A 1 86 ? 23.996 -4.608 -23.376 1.00 86.12 86 ARG A CA 1
ATOM 704 C C . ARG A 1 86 ? 23.155 -5.552 -22.517 1.00 86.12 86 ARG A C 1
ATOM 706 O O . ARG A 1 86 ? 21.951 -5.324 -22.349 1.00 86.12 86 ARG A O 1
ATOM 713 N N . ALA A 1 87 ? 23.772 -6.599 -21.967 1.00 89.00 87 ALA A N 1
ATOM 714 C CA . ALA A 1 87 ? 23.094 -7.523 -21.061 1.00 89.00 87 ALA A CA 1
ATOM 715 C C . ALA A 1 87 ? 22.641 -6.814 -19.771 1.00 89.00 87 ALA A C 1
ATOM 717 O O . ALA A 1 87 ? 21.496 -6.974 -19.350 1.00 89.00 87 ALA A O 1
ATOM 718 N N . GLN A 1 88 ? 23.493 -5.965 -19.185 1.00 90.50 88 GLN A N 1
ATOM 719 C CA . GLN A 1 88 ? 23.139 -5.154 -18.015 1.00 90.50 88 GLN A CA 1
ATOM 720 C C . GLN A 1 88 ? 21.964 -4.208 -18.289 1.00 90.50 88 GLN A C 1
ATOM 722 O O . GLN A 1 88 ? 21.043 -4.132 -17.476 1.00 90.50 88 GLN A O 1
ATOM 727 N N . LEU A 1 89 ? 21.956 -3.521 -19.434 1.00 89.50 89 LEU A N 1
ATOM 728 C CA . LEU A 1 89 ? 20.861 -2.624 -19.816 1.00 89.50 89 LEU A CA 1
ATOM 729 C C . LEU A 1 89 ? 19.532 -3.371 -19.995 1.00 89.50 89 LEU A C 1
ATOM 731 O O . LEU A 1 89 ? 18.494 -2.906 -19.524 1.00 89.50 89 LEU A O 1
ATOM 735 N N . SER A 1 90 ? 19.572 -4.553 -20.613 1.00 88.00 90 SER A N 1
ATOM 736 C CA . SER A 1 90 ? 18.386 -5.401 -20.790 1.00 88.00 90 SER A CA 1
ATOM 737 C C . SER A 1 90 ? 17.840 -5.874 -19.440 1.00 88.00 90 SER A C 1
ATOM 739 O O . SER A 1 90 ? 16.655 -5.703 -19.161 1.00 88.00 90 SER A O 1
ATOM 741 N N . ASN A 1 91 ? 18.717 -6.348 -18.548 1.00 92.06 91 ASN A N 1
ATOM 742 C CA . ASN A 1 91 ? 18.342 -6.753 -17.191 1.00 92.06 91 ASN A CA 1
ATOM 743 C C . ASN A 1 91 ? 17.749 -5.590 -16.384 1.00 92.06 91 ASN A C 1
ATOM 745 O O . ASN A 1 91 ? 16.764 -5.770 -15.668 1.00 92.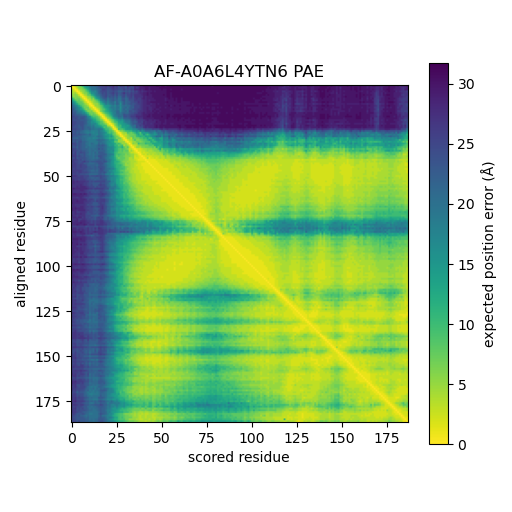06 91 ASN A O 1
ATOM 749 N N . LYS A 1 92 ? 18.322 -4.384 -16.509 1.00 92.56 92 LYS A N 1
ATOM 750 C CA . LYS A 1 92 ? 17.807 -3.178 -15.850 1.00 92.56 92 LYS A CA 1
ATOM 751 C C . LYS A 1 92 ? 16.390 -2.856 -16.326 1.00 92.56 92 LYS A C 1
ATOM 753 O O . LYS A 1 92 ? 15.516 -2.625 -15.493 1.00 92.56 92 LYS A O 1
ATOM 758 N N . ARG A 1 93 ? 16.146 -2.879 -17.640 1.00 90.44 93 ARG A N 1
ATOM 759 C CA . ARG A 1 93 ? 14.810 -2.665 -18.216 1.00 90.44 93 ARG A CA 1
ATOM 760 C C . ARG A 1 93 ? 13.814 -3.708 -17.711 1.00 90.44 93 ARG A C 1
ATOM 762 O O . ARG A 1 93 ? 12.721 -3.352 -17.281 1.00 90.44 93 ARG A O 1
ATOM 769 N N . ASP A 1 94 ? 14.195 -4.981 -17.722 1.00 93.00 94 ASP A N 1
ATOM 770 C CA . ASP A 1 94 ? 13.307 -6.072 -17.318 1.00 93.00 94 ASP A CA 1
ATOM 771 C C . ASP A 1 94 ? 12.964 -5.999 -15.818 1.00 93.00 94 ASP A C 1
ATOM 773 O O . ASP A 1 94 ? 11.811 -6.216 -15.433 1.00 93.00 94 ASP A O 1
ATOM 777 N N . MET A 1 95 ? 13.923 -5.604 -14.972 1.00 95.62 95 MET A N 1
ATOM 778 C CA . MET A 1 95 ? 13.696 -5.321 -13.551 1.00 95.62 95 MET A CA 1
ATOM 779 C C . MET A 1 95 ? 12.703 -4.167 -13.350 1.00 95.62 95 MET A C 1
ATOM 781 O O . MET A 1 95 ? 11.763 -4.298 -12.565 1.00 95.62 95 MET A O 1
ATOM 785 N N . LEU A 1 96 ? 12.880 -3.049 -14.062 1.00 95.38 96 LEU A N 1
ATOM 786 C CA . LEU A 1 96 ? 11.966 -1.904 -13.977 1.00 95.38 96 LEU A CA 1
ATOM 787 C C . LEU A 1 96 ? 10.555 -2.275 -14.455 1.00 95.38 96 LEU A C 1
ATOM 789 O O . LEU A 1 96 ? 9.570 -1.930 -13.806 1.00 95.38 96 LEU A O 1
ATOM 793 N N . ALA A 1 97 ? 10.442 -3.060 -15.530 1.00 93.44 97 ALA A N 1
ATOM 794 C CA . ALA A 1 97 ? 9.160 -3.556 -16.023 1.00 93.44 97 ALA A CA 1
ATOM 795 C C . ALA A 1 97 ? 8.454 -4.472 -15.005 1.00 93.44 97 ALA A C 1
ATOM 797 O O . ALA A 1 97 ? 7.231 -4.430 -14.874 1.00 93.44 97 ALA A O 1
ATOM 798 N N . GLN A 1 98 ? 9.202 -5.293 -14.259 1.00 96.12 98 GLN A N 1
ATOM 799 C CA . GLN A 1 98 ? 8.643 -6.089 -13.161 1.00 96.12 98 GLN A CA 1
ATOM 800 C C . GLN A 1 98 ? 8.130 -5.214 -12.011 1.00 96.12 98 GLN A C 1
ATOM 802 O O . GLN A 1 98 ? 7.079 -5.514 -11.449 1.00 96.12 98 GLN A O 1
ATOM 807 N N . GLN A 1 99 ? 8.850 -4.147 -11.657 1.00 95.25 99 GLN A N 1
ATOM 808 C CA . GLN A 1 99 ? 8.411 -3.205 -10.623 1.00 95.25 99 GLN A CA 1
ATOM 809 C C . GLN A 1 99 ? 7.144 -2.457 -11.047 1.00 95.25 99 GLN A C 1
ATOM 811 O O . GLN A 1 99 ? 6.205 -2.374 -10.259 1.00 95.25 99 GLN A O 1
ATOM 816 N N . LEU A 1 100 ? 7.080 -2.000 -12.302 1.00 95.38 100 LEU A N 1
ATOM 817 C CA . LEU A 1 100 ? 5.905 -1.322 -12.849 1.00 95.38 100 LEU A CA 1
ATOM 818 C C . LEU A 1 100 ? 4.654 -2.206 -12.771 1.00 95.38 100 LEU A C 1
ATOM 820 O O . LEU A 1 100 ? 3.624 -1.760 -12.273 1.00 95.38 100 LEU A O 1
ATOM 824 N N . ARG A 1 101 ? 4.762 -3.482 -13.172 1.00 96.00 101 ARG A N 1
ATOM 825 C CA . ARG A 1 101 ? 3.644 -4.435 -13.071 1.00 96.00 101 ARG A CA 1
ATOM 826 C C . ARG A 1 101 ? 3.124 -4.579 -11.640 1.00 96.00 101 ARG A C 1
ATOM 828 O O . ARG A 1 101 ? 1.918 -4.550 -11.435 1.00 96.00 101 ARG A O 1
ATOM 835 N N . LYS A 1 102 ? 4.018 -4.666 -10.648 1.00 94.25 102 LYS A N 1
ATOM 836 C CA . LYS A 1 102 ? 3.622 -4.749 -9.231 1.00 94.25 102 LYS A CA 1
ATOM 837 C C . LYS A 1 102 ? 2.865 -3.505 -8.768 1.00 94.25 102 LYS A C 1
ATOM 839 O O . LYS A 1 102 ? 1.853 -3.636 -8.092 1.00 94.25 102 LYS A O 1
ATOM 844 N N . ILE A 1 103 ? 3.325 -2.309 -9.142 1.00 93.75 103 ILE A N 1
ATOM 845 C CA . ILE A 1 103 ? 2.633 -1.059 -8.791 1.00 93.75 103 ILE A CA 1
ATOM 846 C C . ILE A 1 103 ? 1.247 -1.000 -9.442 1.00 93.75 103 ILE A C 1
ATOM 848 O O . ILE A 1 103 ? 0.278 -0.640 -8.780 1.00 93.75 103 ILE A O 1
ATOM 852 N N . GLN A 1 104 ? 1.122 -1.417 -10.701 1.00 94.12 104 GLN A N 1
ATOM 853 C CA . GLN A 1 104 ? -0.166 -1.468 -11.399 1.00 94.12 104 GLN A CA 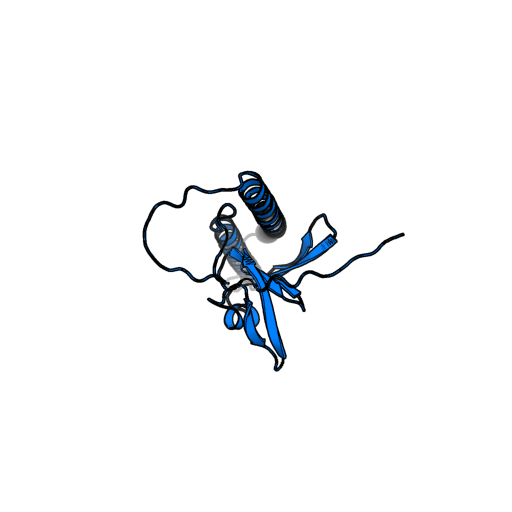1
ATOM 854 C C . GLN A 1 104 ? -1.138 -2.467 -10.763 1.00 94.12 104 GLN A C 1
ATOM 856 O O . GLN A 1 104 ? -2.323 -2.169 -10.613 1.00 94.12 104 GLN A O 1
ATOM 861 N N . GLU A 1 105 ? -0.645 -3.632 -10.337 1.00 93.75 105 GLU A N 1
ATOM 862 C CA . GLU A 1 105 ? -1.429 -4.594 -9.560 1.00 93.75 105 GLU A CA 1
ATOM 863 C C . GLU A 1 105 ? -1.902 -3.984 -8.233 1.00 93.75 105 GLU A C 1
ATOM 865 O O . GLU A 1 105 ? -3.076 -4.111 -7.890 1.00 93.75 105 GLU A O 1
ATOM 870 N N . GLU A 1 106 ? -1.031 -3.276 -7.510 1.00 92.12 106 GLU A N 1
ATOM 871 C CA . GLU A 1 106 ? -1.377 -2.593 -6.258 1.00 92.12 106 GLU A CA 1
ATOM 872 C C . GLU A 1 106 ? -2.422 -1.487 -6.454 1.00 92.12 106 GLU A C 1
ATOM 874 O O . GLU A 1 106 ? -3.370 -1.415 -5.674 1.00 92.12 106 GLU A O 1
ATOM 879 N N . ILE A 1 107 ? -2.306 -0.664 -7.501 1.00 92.88 107 ILE A N 1
ATOM 880 C CA . ILE A 1 107 ? -3.323 0.343 -7.853 1.00 92.88 107 ILE A CA 1
ATOM 881 C C . ILE A 1 107 ? -4.657 -0.350 -8.153 1.00 92.88 107 ILE A C 1
ATOM 883 O O . ILE A 1 107 ? -5.695 0.038 -7.617 1.00 92.88 107 ILE A O 1
ATOM 887 N N . GLY A 1 108 ? -4.627 -1.440 -8.926 1.00 92.12 108 GLY A N 1
ATOM 888 C CA . GLY A 1 108 ? -5.812 -2.246 -9.208 1.00 92.12 108 GLY A CA 1
ATOM 889 C C . GLY A 1 108 ? -6.436 -2.876 -7.958 1.00 92.12 108 GLY A C 1
ATOM 890 O O . GLY A 1 108 ? -7.647 -3.089 -7.924 1.00 92.12 108 GLY A O 1
ATOM 891 N N . LEU A 1 109 ? -5.650 -3.162 -6.915 1.00 91.19 109 LEU A N 1
ATOM 892 C CA . LEU A 1 109 ? -6.168 -3.607 -5.621 1.00 91.19 109 LEU A CA 1
ATOM 893 C C . LEU A 1 109 ? -6.884 -2.474 -4.876 1.00 91.19 109 LEU A C 1
ATOM 895 O O . LEU A 1 109 ? -7.947 -2.730 -4.315 1.00 91.19 109 LEU A O 1
ATOM 899 N N . ILE A 1 110 ? -6.351 -1.246 -4.888 1.00 90.50 110 ILE A N 1
ATOM 900 C CA . ILE A 1 110 ? -7.013 -0.076 -4.279 1.00 90.50 110 ILE A CA 1
ATOM 901 C C . ILE A 1 110 ? -8.357 0.189 -4.961 1.00 90.50 110 ILE A C 1
ATOM 903 O O . ILE A 1 110 ? -9.365 0.348 -4.280 1.00 90.50 110 ILE A O 1
ATOM 907 N N . ASP A 1 111 ? -8.389 0.158 -6.296 1.00 88.69 111 ASP A N 1
ATOM 908 C CA . ASP A 1 111 ? -9.594 0.447 -7.086 1.00 88.69 111 ASP A CA 1
ATOM 909 C C . ASP A 1 111 ? -10.709 -0.606 -6.887 1.00 88.69 111 ASP A C 1
ATOM 911 O O . ASP A 1 111 ? -11.879 -0.342 -7.163 1.00 88.69 111 ASP A O 1
ATOM 915 N N . ARG A 1 112 ? -10.376 -1.799 -6.372 1.00 89.19 112 ARG A N 1
ATOM 916 C CA . ARG A 1 112 ? -11.353 -2.840 -5.999 1.00 89.19 112 ARG A CA 1
ATOM 917 C C . ARG A 1 112 ? -11.984 -2.628 -4.622 1.00 89.19 112 ARG A C 1
ATOM 919 O O . ARG A 1 112 ? -12.937 -3.335 -4.295 1.00 89.19 112 ARG A O 1
ATOM 926 N N . ILE A 1 113 ? -11.451 -1.727 -3.798 1.00 88.00 113 ILE A N 1
ATOM 927 C CA . ILE A 1 113 ? -11.979 -1.476 -2.456 1.00 88.00 113 ILE A CA 1
ATOM 928 C C . ILE A 1 113 ? -13.309 -0.732 -2.575 1.00 88.00 113 ILE A C 1
ATOM 930 O O . ILE A 1 113 ? -13.391 0.345 -3.162 1.00 88.00 113 ILE A O 1
ATOM 934 N N . ASP A 1 114 ? -14.357 -1.278 -1.959 1.00 84.69 114 ASP A N 1
ATOM 935 C CA . ASP A 1 114 ? -15.633 -0.580 -1.858 1.00 84.69 114 ASP A CA 1
ATOM 936 C C . ASP A 1 114 ? -15.570 0.501 -0.765 1.00 84.69 114 ASP A C 1
ATOM 938 O O . ASP A 1 114 ? -15.663 0.229 0.433 1.00 84.69 114 ASP A O 1
ATOM 942 N N . LEU A 1 115 ? -15.413 1.753 -1.197 1.00 84.88 115 LEU A N 1
ATOM 943 C CA . LEU A 1 115 ? -15.362 2.937 -0.332 1.00 84.88 115 LEU A CA 1
ATOM 944 C C . LEU A 1 115 ? -16.753 3.463 0.070 1.00 84.88 115 LEU A C 1
ATOM 946 O O . LEU A 1 115 ? -16.863 4.513 0.707 1.00 84.88 115 LEU A O 1
ATOM 950 N N . LYS A 1 116 ? -17.835 2.803 -0.360 1.00 80.56 116 LYS A N 1
ATOM 951 C CA . LYS A 1 116 ? -19.217 3.171 -0.008 1.00 80.56 116 LYS A CA 1
ATOM 952 C C . LYS A 1 116 ? -19.791 2.279 1.083 1.00 80.56 116 LYS A C 1
ATOM 954 O O . LYS A 1 116 ? -20.783 2.660 1.701 1.00 80.56 116 LYS A O 1
ATOM 959 N N . ARG A 1 117 ? -19.188 1.113 1.306 1.00 80.25 117 ARG A N 1
ATOM 960 C CA . ARG A 1 117 ? -19.643 0.131 2.281 1.00 80.25 117 ARG A CA 1
ATOM 961 C C . ARG A 1 117 ? -18.804 0.192 3.557 1.00 80.25 117 ARG A C 1
ATOM 963 O O . ARG A 1 117 ? -17.573 0.226 3.505 1.00 80.25 117 ARG A O 1
ATOM 970 N N . GLU A 1 118 ? -19.494 0.161 4.692 1.00 80.00 118 GLU A N 1
ATOM 971 C CA . GLU A 1 118 ? -18.868 -0.087 5.990 1.00 80.00 118 GLU A CA 1
ATOM 972 C C . GLU A 1 118 ? -18.465 -1.559 6.091 1.00 80.00 118 GLU A C 1
ATOM 974 O O . GLU A 1 118 ? -19.222 -2.466 5.728 1.00 80.00 118 GLU A O 1
ATOM 979 N N . CYS A 1 119 ? -17.245 -1.796 6.552 1.00 85.31 119 CYS A N 1
ATOM 980 C CA . CYS A 1 119 ? -16.770 -3.131 6.861 1.00 85.31 119 CYS A CA 1
ATOM 981 C C . CYS A 1 119 ? -17.242 -3.531 8.266 1.00 85.31 119 CYS A C 1
ATOM 983 O O . CYS A 1 119 ? -17.048 -2.783 9.216 1.00 85.31 119 CYS A O 1
ATOM 985 N N . ASP A 1 120 ? -17.819 -4.726 8.409 1.00 85.31 120 ASP A N 1
ATOM 986 C CA . ASP A 1 120 ? -18.188 -5.282 9.724 1.00 85.31 120 ASP A CA 1
ATOM 987 C C . ASP A 1 120 ? -17.022 -6.038 10.383 1.00 85.31 120 ASP A C 1
ATOM 989 O O . ASP A 1 120 ? -16.986 -6.235 11.597 1.00 85.31 120 ASP A O 1
ATOM 993 N N . THR A 1 121 ? -16.078 -6.496 9.561 1.00 88.69 121 THR A N 1
ATOM 994 C CA . THR A 1 121 ? -14.949 -7.346 9.944 1.00 88.69 121 THR A CA 1
ATOM 995 C C . THR A 1 121 ? -13.642 -6.772 9.423 1.00 88.69 121 THR A C 1
ATOM 997 O O . THR A 1 121 ? -13.596 -6.194 8.332 1.00 88.69 121 THR A O 1
ATOM 1000 N N . ALA A 1 122 ? -12.557 -6.991 10.161 1.00 87.88 122 ALA A N 1
ATOM 1001 C CA . ALA A 1 122 ? -11.222 -6.543 9.785 1.00 87.88 122 ALA A CA 1
ATOM 1002 C C . ALA A 1 122 ? -10.702 -7.378 8.609 1.00 87.88 122 ALA A C 1
ATOM 1004 O O . ALA A 1 122 ? -10.191 -8.489 8.760 1.00 87.88 122 ALA A O 1
ATOM 1005 N N . GLY A 1 123 ? -10.869 -6.824 7.411 1.00 88.38 123 GLY A N 1
ATOM 1006 C CA . GLY A 1 123 ? -10.484 -7.431 6.145 1.00 88.38 123 GLY A CA 1
ATOM 1007 C C . GLY A 1 123 ? -9.889 -6.409 5.183 1.00 88.38 123 GLY A C 1
ATOM 1008 O O . GLY A 1 123 ? -9.614 -5.267 5.547 1.00 88.38 123 GLY A O 1
ATOM 1009 N N . PHE A 1 124 ? -9.675 -6.827 3.937 1.00 90.00 124 PHE A N 1
ATOM 1010 C CA . PHE A 1 124 ? -9.169 -5.935 2.897 1.00 90.00 124 PHE A CA 1
ATOM 1011 C C . PHE A 1 124 ? -10.160 -4.791 2.633 1.00 90.00 124 PHE A C 1
ATOM 1013 O O . PHE A 1 124 ? -11.344 -5.028 2.409 1.00 90.00 124 PHE A O 1
ATOM 1020 N N . GLY A 1 125 ? -9.664 -3.558 2.668 1.00 89.19 125 GLY A N 1
ATOM 1021 C CA . GLY A 1 125 ? -10.456 -2.341 2.571 1.00 89.19 125 GLY A CA 1
ATOM 1022 C C . GLY A 1 125 ? -11.035 -1.840 3.893 1.00 89.19 125 GLY A C 1
ATOM 1023 O O . GLY A 1 125 ? -11.745 -0.844 3.861 1.00 89.19 125 GLY A O 1
ATOM 1024 N N . ALA A 1 126 ? -10.759 -2.480 5.033 1.00 91.62 126 ALA A N 1
ATOM 1025 C CA . ALA A 1 126 ? -11.241 -2.020 6.336 1.00 91.62 126 ALA A CA 1
ATOM 1026 C C . ALA A 1 126 ? -10.242 -1.072 7.019 1.00 91.62 126 ALA A C 1
ATOM 1028 O O . ALA A 1 126 ? -9.022 -1.275 6.975 1.00 91.62 126 ALA A O 1
ATOM 1029 N N . VAL A 1 127 ? -10.772 -0.059 7.698 1.00 92.44 127 VAL A N 1
ATOM 1030 C CA . VAL A 1 127 ? -10.053 0.787 8.648 1.00 92.44 127 VAL A CA 1
ATOM 1031 C C . VAL A 1 127 ? -10.264 0.211 10.044 1.00 92.44 127 VAL A C 1
ATOM 1033 O O . VAL A 1 127 ? -11.391 0.026 10.490 1.00 92.44 127 VAL A O 1
ATOM 1036 N N . VAL A 1 128 ? -9.169 -0.075 10.741 1.00 93.00 128 VAL A N 1
ATOM 1037 C CA . VAL A 1 128 ? -9.146 -0.617 12.099 1.00 93.00 128 VAL A CA 1
ATOM 1038 C C . VAL A 1 128 ? -8.527 0.422 13.023 1.00 93.00 128 VAL A C 1
ATOM 1040 O O . VAL A 1 128 ? -7.371 0.822 12.856 1.00 93.00 128 VAL A O 1
ATOM 1043 N N . ILE A 1 129 ? -9.289 0.849 14.024 1.00 92.31 129 ILE A N 1
ATOM 1044 C CA . ILE A 1 129 ? -8.828 1.784 15.046 1.00 92.31 129 ILE A CA 1
ATOM 1045 C C . ILE A 1 129 ? -8.526 0.999 16.317 1.00 92.31 129 ILE A C 1
ATOM 1047 O O . ILE A 1 129 ? -9.400 0.359 16.900 1.00 92.31 129 ILE A O 1
ATOM 1051 N N . THR A 1 130 ? -7.277 1.080 16.765 1.00 91.75 130 THR A N 1
ATOM 1052 C CA . THR A 1 130 ? -6.837 0.535 18.053 1.00 91.75 130 THR A CA 1
ATOM 1053 C C . THR A 1 130 ? -6.287 1.661 18.933 1.00 91.75 130 THR A C 1
ATOM 1055 O O . THR A 1 130 ? -5.935 2.720 18.407 1.00 91.75 130 THR A O 1
ATOM 1058 N N . PRO A 1 131 ? -6.160 1.460 20.259 1.00 88.81 131 PRO A N 1
ATOM 1059 C CA . PRO A 1 131 ? -5.589 2.458 21.166 1.00 88.81 131 PRO A CA 1
ATOM 1060 C C . PRO A 1 131 ? -4.143 2.839 20.823 1.00 88.81 131 PRO A C 1
ATOM 1062 O O . PRO A 1 131 ? -3.682 3.916 21.181 1.00 88.81 131 PRO A O 1
ATOM 1065 N N . ILE A 1 132 ? -3.419 1.932 20.163 1.00 87.38 132 ILE A N 1
ATOM 1066 C CA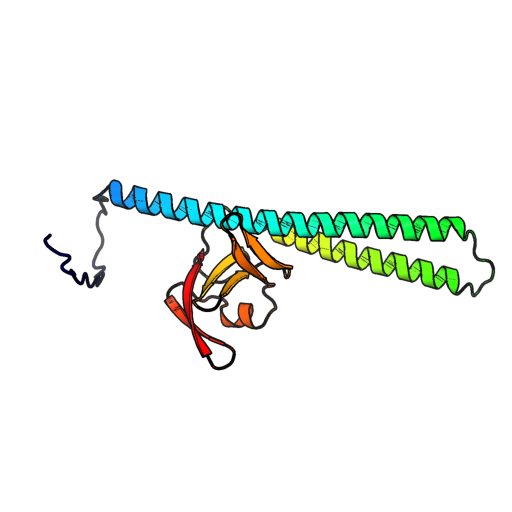 . ILE A 1 132 ? -1.992 2.081 19.869 1.00 87.38 132 ILE A CA 1
ATOM 1067 C C . ILE A 1 132 ? -1.787 2.736 18.501 1.00 87.38 132 ILE A C 1
ATOM 1069 O O . ILE A 1 132 ? -0.932 3.603 18.351 1.00 87.38 132 ILE A O 1
ATOM 1073 N N . GLN A 1 133 ? -2.545 2.305 17.491 1.00 89.38 133 GLN A N 1
ATOM 1074 C CA . GLN A 1 133 ? -2.380 2.767 16.116 1.00 89.38 133 GLN A CA 1
ATOM 1075 C C . GLN A 1 133 ? -3.679 2.654 15.315 1.00 89.38 133 GLN A C 1
ATOM 1077 O O . GLN A 1 133 ? -4.528 1.794 15.572 1.00 89.38 133 GLN A O 1
ATOM 1082 N N . LYS A 1 134 ? -3.808 3.505 14.298 1.00 93.12 134 LYS A N 1
ATOM 1083 C CA . LYS A 1 134 ? -4.899 3.466 13.322 1.00 93.12 134 LYS A CA 1
ATOM 1084 C C . LYS A 1 134 ? -4.379 2.868 12.030 1.00 93.12 134 LYS A C 1
ATOM 1086 O O . LYS A 1 134 ? -3.326 3.269 11.538 1.00 93.12 134 LYS A O 1
ATOM 1091 N N . VAL A 1 135 ? -5.089 1.888 11.500 1.00 93.50 135 VAL A N 1
ATOM 1092 C CA . VAL A 1 135 ? -4.583 1.031 10.435 1.00 93.50 135 VAL A CA 1
ATOM 1093 C C . VAL A 1 135 ? -5.611 0.933 9.327 1.00 93.50 135 VAL A C 1
ATOM 1095 O O . VAL A 1 135 ? -6.785 0.720 9.592 1.00 93.50 135 VAL A O 1
ATOM 1098 N N . PHE A 1 136 ? -5.164 1.043 8.085 1.00 94.19 136 PHE A N 1
ATOM 1099 C CA . PHE A 1 136 ? -5.965 0.759 6.907 1.00 94.19 136 PHE A CA 1
ATOM 1100 C C . PHE A 1 136 ? -5.417 -0.497 6.233 1.00 94.19 136 PHE A C 1
ATOM 1102 O O . PHE A 1 136 ? -4.261 -0.531 5.808 1.00 94.19 136 PHE A O 1
ATOM 1109 N N . ILE A 1 137 ? -6.224 -1.556 6.181 1.00 92.62 137 ILE A N 1
ATOM 1110 C CA . ILE A 1 137 ? -5.817 -2.836 5.601 1.00 92.62 137 ILE A CA 1
ATOM 1111 C C . ILE A 1 137 ? -6.056 -2.761 4.095 1.00 92.62 137 ILE A C 1
ATOM 1113 O O . ILE A 1 137 ? -7.155 -3.014 3.616 1.00 92.62 137 ILE A O 1
ATOM 1117 N N . SER A 1 138 ? -5.031 -2.418 3.331 1.00 9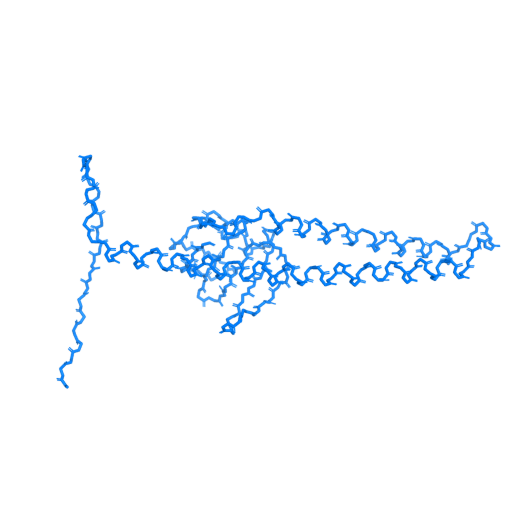0.94 138 SER A N 1
ATOM 1118 C CA . SER A 1 138 ? -5.095 -2.337 1.874 1.00 90.94 138 SER A CA 1
ATOM 1119 C C . SER A 1 138 ? -3.762 -2.775 1.266 1.00 90.94 138 SER A C 1
ATOM 1121 O O . SER A 1 138 ? -3.443 -3.967 1.238 1.00 90.94 138 SER A O 1
ATOM 1123 N N . ILE A 1 139 ? -2.969 -1.816 0.805 1.00 89.06 139 ILE A N 1
ATOM 1124 C CA . ILE A 1 139 ? -1.622 -1.983 0.278 1.00 89.06 139 ILE A CA 1
ATOM 1125 C C . ILE A 1 139 ? -0.603 -1.448 1.284 1.00 89.06 139 ILE A C 1
ATOM 1127 O O . ILE A 1 139 ? -0.888 -0.561 2.086 1.00 89.06 139 ILE A O 1
ATOM 1131 N N . GLY A 1 140 ? 0.607 -2.004 1.255 1.00 88.62 140 GLY A N 1
ATOM 1132 C CA . GLY A 1 140 ? 1.692 -1.547 2.118 1.00 88.62 140 GLY A CA 1
ATOM 1133 C C . GLY A 1 140 ? 2.273 -0.229 1.613 1.00 88.62 140 GLY A C 1
ATOM 1134 O O . GLY A 1 140 ? 3.124 -0.242 0.728 1.00 88.62 140 GLY A O 1
ATOM 1135 N N . ILE A 1 141 ? 1.824 0.891 2.177 1.00 88.56 141 ILE A N 1
ATOM 1136 C CA . ILE A 1 141 ? 2.446 2.214 1.974 1.00 88.56 141 ILE A CA 1
ATOM 1137 C C . ILE A 1 141 ? 3.191 2.654 3.236 1.00 88.56 141 ILE A C 1
ATOM 1139 O O . ILE A 1 141 ? 4.215 3.324 3.146 1.00 88.56 141 ILE A O 1
ATOM 1143 N N . GLY A 1 142 ? 2.726 2.225 4.410 1.00 90.62 142 GLY A N 1
ATOM 1144 C CA . GLY A 1 142 ? 3.254 2.670 5.691 1.00 90.62 142 GLY A CA 1
ATOM 1145 C C . GLY A 1 142 ? 2.450 3.844 6.235 1.00 90.62 142 GLY A C 1
ATOM 1146 O O . GLY A 1 142 ? 1.221 3.830 6.185 1.00 90.62 142 GLY A O 1
ATOM 1147 N N . LYS A 1 143 ? 3.142 4.825 6.809 1.00 93.38 143 LYS A N 1
ATOM 1148 C CA . LYS A 1 143 ? 2.522 5.960 7.491 1.00 93.38 143 LYS A CA 1
ATOM 1149 C C . LYS A 1 143 ? 1.953 6.964 6.485 1.00 93.38 143 LYS A C 1
ATOM 1151 O O . LYS A 1 143 ? 2.658 7.402 5.582 1.00 93.38 143 LYS A O 1
ATOM 1156 N N . ILE A 1 144 ? 0.702 7.349 6.691 1.00 92.88 144 ILE A N 1
ATOM 1157 C CA . ILE A 1 144 ? -0.016 8.389 5.957 1.00 92.88 144 ILE A CA 1
ATOM 1158 C C . ILE A 1 144 ? -0.621 9.376 6.961 1.00 92.88 144 ILE A C 1
ATOM 1160 O O . ILE A 1 144 ? -0.966 9.003 8.084 1.00 92.88 144 ILE A O 1
ATOM 1164 N N . THR A 1 145 ? -0.768 10.627 6.548 1.00 91.38 145 THR A N 1
ATOM 1165 C CA . THR A 1 145 ? -1.379 11.679 7.363 1.00 91.38 145 THR A CA 1
ATOM 1166 C C . THR A 1 145 ? -2.572 12.227 6.598 1.00 91.38 145 THR A C 1
ATOM 1168 O O . THR A 1 145 ? -2.411 12.648 5.454 1.00 91.38 145 THR A O 1
ATOM 1171 N N . VAL A 1 146 ? -3.760 12.179 7.204 1.00 90.06 146 VAL A N 1
ATOM 1172 C CA . VAL A 1 146 ? -4.977 12.790 6.637 1.00 90.06 146 VAL A CA 1
ATOM 1173 C C . VAL A 1 146 ? -5.017 14.290 6.941 1.00 90.06 146 VAL A C 1
ATOM 1175 O O . VAL A 1 146 ? -4.248 14.768 7.779 1.00 90.06 146 VAL A O 1
ATOM 1178 N N . ASN A 1 147 ? -5.909 15.038 6.291 1.00 82.38 147 ASN A N 1
ATOM 1179 C CA . ASN A 1 147 ? -5.973 16.501 6.386 1.00 82.38 147 ASN A CA 1
ATOM 1180 C C . ASN A 1 147 ? -6.146 17.014 7.824 1.00 82.38 147 ASN A C 1
ATOM 1182 O O . ASN A 1 147 ? -5.555 18.028 8.188 1.00 82.38 147 ASN A O 1
ATOM 1186 N N . ASP A 1 148 ? -6.857 16.268 8.671 1.00 83.50 148 ASP A N 1
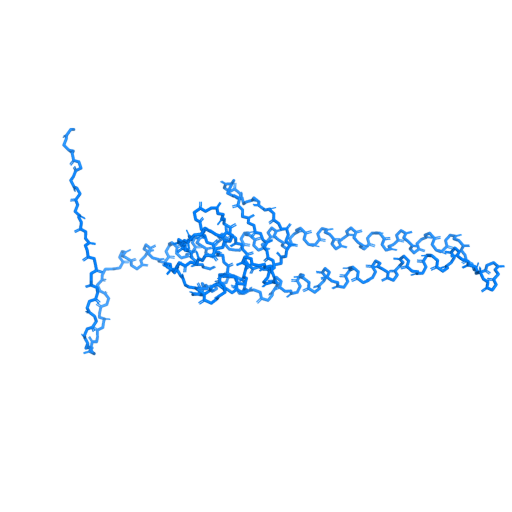ATOM 1187 C CA . ASP A 1 148 ? -7.043 16.593 10.092 1.00 83.50 148 ASP A CA 1
ATOM 1188 C C . ASP A 1 148 ? -5.787 16.333 10.954 1.00 83.50 148 ASP A C 1
ATOM 1190 O O . ASP A 1 148 ? -5.840 16.354 12.184 1.00 83.50 148 ASP A O 1
ATOM 1194 N N . GLY A 1 149 ? -4.647 16.011 10.334 1.00 85.19 149 GLY A N 1
ATOM 1195 C CA . GLY A 1 149 ? -3.376 15.721 11.002 1.00 85.19 149 GLY A CA 1
ATOM 1196 C C . GLY A 1 149 ? -3.320 14.347 11.673 1.00 85.19 149 GLY A C 1
ATOM 1197 O O . GLY A 1 149 ? -2.321 14.002 12.303 1.00 85.19 149 GLY A O 1
ATOM 1198 N N . THR A 1 150 ? -4.373 13.539 11.542 1.00 89.06 150 THR A N 1
ATOM 1199 C CA . THR A 1 150 ? -4.400 12.189 12.103 1.00 89.06 150 THR A CA 1
ATOM 1200 C C . THR A 1 150 ? -3.512 11.250 11.291 1.00 89.06 150 THR A C 1
ATOM 1202 O O . THR A 1 150 ? -3.575 11.197 10.064 1.00 89.06 150 THR A O 1
ATOM 1205 N N . GLU A 1 151 ? -2.717 10.450 11.993 1.00 92.94 151 GLU A N 1
ATOM 1206 C CA . GLU A 1 151 ? -1.836 9.464 11.379 1.00 92.94 151 GLU A CA 1
ATOM 1207 C C . GLU A 1 151 ? -2.546 8.114 11.222 1.00 92.94 151 GLU A C 1
ATOM 1209 O O . GLU A 1 151 ? -3.149 7.593 12.166 1.00 92.94 151 GLU A O 1
ATOM 1214 N N . PHE A 1 152 ? -2.435 7.534 10.031 1.00 93.81 152 PHE A N 1
ATOM 1215 C CA . PHE A 1 152 ? -2.895 6.190 9.704 1.00 93.81 152 PHE A CA 1
ATOM 1216 C C . PHE A 1 152 ? -1.747 5.368 9.121 1.00 93.81 152 PHE A C 1
ATOM 1218 O O . PHE A 1 152 ? -0.802 5.900 8.543 1.00 93.81 152 PHE A O 1
ATOM 1225 N N . TYR A 1 153 ? -1.833 4.050 9.256 1.00 93.62 153 TYR A N 1
ATOM 1226 C CA . TYR A 1 153 ? -0.888 3.116 8.660 1.00 93.62 153 TYR A CA 1
ATOM 1227 C C . TYR A 1 153 ? -1.590 2.266 7.608 1.00 93.62 153 TYR A C 1
ATOM 1229 O O . TYR A 1 153 ? -2.385 1.392 7.945 1.00 93.62 153 TYR A O 1
ATOM 1237 N N . ALA A 1 154 ? -1.280 2.500 6.337 1.00 93.69 154 ALA A N 1
ATOM 1238 C CA . ALA A 1 154 ? -1.735 1.665 5.236 1.00 93.69 154 ALA A CA 1
ATOM 1239 C C . ALA A 1 154 ? -0.835 0.426 5.131 1.00 93.69 154 ALA A C 1
ATOM 1241 O O . ALA A 1 154 ? 0.350 0.519 4.784 1.00 93.69 154 ALA A O 1
ATOM 1242 N N . ILE A 1 155 ? -1.389 -0.734 5.486 1.00 93.44 155 ILE A N 1
ATOM 1243 C CA . ILE A 1 155 ? -0.671 -2.009 5.551 1.00 93.44 155 ILE A CA 1
ATOM 1244 C C . ILE A 1 155 ? -1.300 -3.046 4.626 1.00 93.44 155 ILE A C 1
ATOM 1246 O O . ILE A 1 155 ? -2.509 -3.072 4.415 1.00 93.44 155 ILE A O 1
ATOM 1250 N N . SER A 1 156 ? -0.477 -3.969 4.130 1.00 91.62 156 SER A N 1
ATOM 1251 C CA . SER A 1 156 ? -0.962 -5.117 3.360 1.00 91.62 156 SER A CA 1
ATOM 1252 C C . SER A 1 156 ? -1.614 -6.171 4.259 1.00 91.62 156 SER A C 1
ATOM 1254 O O . SER A 1 156 ? -1.136 -6.439 5.360 1.00 91.62 156 SER A O 1
ATOM 1256 N N . ALA A 1 157 ? -2.619 -6.881 3.744 1.00 87.56 157 ALA A N 1
ATOM 1257 C CA . ALA A 1 157 ? -3.233 -8.037 4.410 1.00 87.56 157 ALA A CA 1
ATOM 1258 C C . ALA A 1 157 ? -2.251 -9.191 4.737 1.00 87.56 157 ALA A C 1
ATOM 1260 O O . ALA A 1 157 ? -2.600 -10.117 5.477 1.00 87.56 157 ALA A O 1
ATOM 1261 N N . ALA A 1 158 ? -1.034 -9.162 4.183 1.00 87.00 158 ALA A N 1
ATOM 1262 C CA . ALA A 1 158 ? 0.009 -10.153 4.427 1.00 87.00 158 ALA A CA 1
ATOM 1263 C C . ALA A 1 158 ? 0.803 -9.928 5.729 1.00 87.00 158 ALA A C 1
ATOM 1265 O O . ALA A 1 158 ? 1.435 -10.877 6.211 1.00 87.00 158 ALA A O 1
ATOM 1266 N N . VAL A 1 159 ? 0.792 -8.716 6.303 1.00 89.88 159 VAL A N 1
ATOM 1267 C CA . VAL A 1 159 ? 1.624 -8.411 7.479 1.00 89.88 159 VAL A CA 1
ATOM 1268 C C . VAL A 1 159 ? 1.079 -9.075 8.756 1.00 89.88 159 VAL A C 1
ATOM 1270 O O . VAL A 1 159 ? -0.131 -9.294 8.859 1.00 89.88 159 VAL A O 1
ATOM 1273 N N . PRO A 1 160 ? 1.932 -9.383 9.757 1.00 89.19 160 PRO A N 1
ATOM 1274 C CA . PRO A 1 160 ? 1.515 -10.082 10.977 1.00 89.19 160 PRO A CA 1
ATOM 1275 C C . PRO A 1 160 ? 0.361 -9.402 11.719 1.00 89.19 160 PRO A C 1
ATOM 1277 O O . PRO A 1 160 ? -0.547 -10.086 12.178 1.00 89.19 160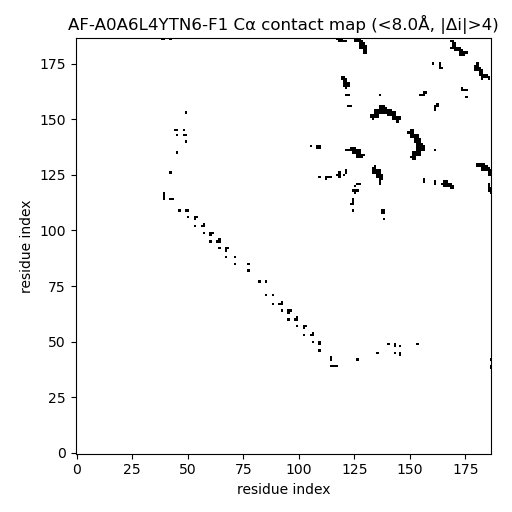 PRO A O 1
ATOM 1280 N N . PHE A 1 161 ? 0.356 -8.066 11.773 1.00 89.38 161 PHE A N 1
ATOM 1281 C CA . PHE A 1 161 ? -0.723 -7.306 12.407 1.00 89.38 161 PHE A CA 1
ATOM 1282 C C . PHE A 1 161 ? -2.071 -7.548 11.714 1.00 89.38 161 PHE A C 1
ATOM 1284 O O . PHE A 1 161 ? -3.036 -7.917 12.372 1.00 89.38 161 PHE A O 1
ATOM 1291 N N . ALA A 1 162 ? -2.123 -7.432 10.381 1.00 89.19 162 ALA A N 1
ATOM 1292 C CA . ALA A 1 162 ? -3.339 -7.663 9.597 1.00 89.19 162 ALA A CA 1
ATOM 1293 C C . ALA A 1 162 ? -3.846 -9.112 9.698 1.00 89.19 162 ALA A C 1
ATOM 1295 O O . ALA A 1 162 ? -5.045 -9.352 9.606 1.00 89.19 162 ALA A O 1
ATOM 1296 N N . LYS A 1 163 ? -2.946 -10.084 9.896 1.00 90.56 163 LYS A N 1
ATOM 1297 C CA . LYS A 1 163 ? -3.318 -11.481 10.164 1.00 90.56 163 LYS A CA 1
ATOM 1298 C C . LYS A 1 163 ? -3.906 -11.665 11.562 1.00 90.56 163 LYS A C 1
ATOM 1300 O O . LYS A 1 163 ? -4.861 -12.416 11.697 1.00 90.56 163 LYS A O 1
ATOM 1305 N N . ALA A 1 164 ? -3.351 -10.991 12.569 1.00 89.38 164 ALA A N 1
ATOM 1306 C CA . ALA A 1 164 ? -3.814 -11.085 13.952 1.00 89.38 164 ALA A CA 1
ATOM 1307 C C . ALA A 1 164 ? -5.210 -10.481 14.151 1.00 89.38 164 ALA A C 1
ATOM 1309 O O . ALA A 1 164 ? -5.983 -10.999 14.948 1.00 89.38 164 ALA A O 1
ATOM 1310 N N . VAL A 1 165 ? -5.535 -9.413 13.414 1.00 89.94 165 VAL A N 1
ATOM 1311 C CA . VAL A 1 165 ? -6.856 -8.767 13.490 1.00 89.94 165 VAL A CA 1
ATOM 1312 C C . VAL A 1 165 ? -7.875 -9.326 12.500 1.00 89.94 165 VAL A C 1
ATOM 1314 O O . VAL A 1 165 ? -9.006 -8.863 12.483 1.00 89.94 165 VAL A O 1
ATOM 1317 N N . ARG A 1 166 ? -7.499 -10.287 11.650 1.00 89.88 166 ARG A N 1
ATOM 1318 C CA . ARG A 1 166 ? -8.361 -10.772 10.567 1.00 89.88 166 ARG A CA 1
ATOM 1319 C C . ARG A 1 166 ? -9.672 -11.348 11.106 1.00 89.88 166 ARG A C 1
ATOM 1321 O O . ARG A 1 166 ? -9.657 -12.105 12.068 1.00 89.88 166 ARG A O 1
ATOM 1328 N N . ASP A 1 167 ? -10.777 -11.009 10.446 1.00 89.81 167 ASP A N 1
ATOM 1329 C CA . ASP A 1 167 ? -12.141 -11.476 10.751 1.00 89.81 167 ASP A CA 1
ATOM 1330 C C . ASP A 1 167 ? -12.679 -11.069 12.137 1.00 89.81 167 ASP A C 1
ATOM 1332 O O . ASP A 1 167 ? -13.806 -11.421 12.490 1.00 89.81 167 ASP A O 1
ATOM 1336 N N . LEU A 1 168 ? -11.923 -10.267 12.894 1.00 91.88 168 LEU A N 1
ATOM 1337 C CA . LEU A 1 168 ? -12.382 -9.674 14.144 1.00 91.88 168 LEU A CA 1
ATOM 1338 C C . LEU A 1 168 ? -13.331 -8.509 13.884 1.00 91.88 168 LEU A C 1
ATOM 1340 O O . LEU A 1 168 ? -13.268 -7.838 12.846 1.00 91.88 168 LEU A O 1
ATOM 1344 N N . LYS A 1 169 ? -14.198 -8.259 14.858 1.00 92.50 169 LYS A N 1
ATOM 1345 C CA . LYS A 1 169 ? -15.190 -7.190 14.846 1.00 92.50 169 LYS A CA 1
ATOM 1346 C C . LYS A 1 169 ? -14.828 -6.105 15.851 1.00 92.50 169 LYS A C 1
ATOM 1348 O O . LYS A 1 169 ? -13.947 -6.253 16.697 1.00 92.50 169 LYS A O 1
ATOM 1353 N N . LYS A 1 170 ? -15.542 -4.985 15.768 1.00 91.25 170 LYS A N 1
ATOM 1354 C CA . LYS A 1 170 ? -15.488 -3.941 16.793 1.00 91.25 170 LYS A CA 1
ATOM 1355 C C . LYS A 1 170 ? -15.795 -4.531 18.179 1.00 91.25 170 LYS A C 1
ATOM 1357 O O . LYS A 1 170 ? -16.796 -5.224 18.333 1.00 91.25 170 LYS A O 1
ATOM 1362 N N . GLY A 1 171 ? -14.962 -4.206 19.168 1.00 89.94 171 GLY A N 1
ATOM 1363 C CA . GLY A 1 171 ? -15.058 -4.710 20.542 1.00 89.94 171 GLY A CA 1
ATOM 1364 C C . GLY A 1 171 ? -14.330 -6.036 20.790 1.00 89.94 171 GLY A C 1
ATOM 1365 O O . GLY A 1 171 ? -14.165 -6.441 21.940 1.00 89.94 171 GLY A O 1
ATOM 1366 N N . ASP A 1 172 ? -13.846 -6.711 19.743 1.00 90.44 172 ASP A N 1
ATOM 1367 C CA . ASP A 1 172 ? -13.046 -7.916 19.933 1.00 90.44 172 ASP A CA 1
ATOM 1368 C C . ASP A 1 172 ? -11.642 -7.562 20.441 1.00 90.44 172 ASP A C 1
ATOM 1370 O O . ASP A 1 172 ? -11.023 -6.561 20.059 1.00 90.44 172 ASP A O 1
ATOM 1374 N N . SER A 1 173 ? -11.121 -8.425 21.312 1.00 89.56 173 SER A N 1
ATOM 1375 C CA . SER A 1 173 ? -9.757 -8.344 21.829 1.00 89.56 173 SER A CA 1
ATOM 1376 C C . SER A 1 173 ? -8.845 -9.333 21.114 1.00 89.56 173 SER A C 1
ATOM 1378 O O . SER A 1 173 ? -9.192 -10.501 20.958 1.00 89.56 173 SER A O 1
ATOM 1380 N N . PHE A 1 174 ? -7.635 -8.897 20.782 1.00 89.69 174 PHE A N 1
ATOM 1381 C CA . PHE A 1 174 ? -6.587 -9.736 20.210 1.00 89.69 174 PHE A CA 1
ATOM 1382 C C . PHE A 1 174 ? -5.265 -9.524 20.939 1.00 89.69 174 PHE A C 1
ATOM 1384 O O . PHE A 1 174 ? -5.043 -8.500 21.586 1.00 89.69 174 PHE A O 1
ATOM 1391 N N . GLU A 1 175 ? -4.371 -10.500 20.843 1.00 87.44 175 GLU A N 1
ATOM 1392 C CA . GLU A 1 175 ? -3.021 -10.386 21.377 1.00 87.44 175 GLU A CA 1
ATOM 1393 C C . GLU A 1 175 ? -2.028 -10.231 20.229 1.00 87.44 175 GLU A C 1
ATOM 1395 O O . GLU A 1 175 ? -1.981 -11.044 19.306 1.00 87.44 175 GLU A O 1
ATOM 1400 N N . PHE A 1 176 ? -1.229 -9.169 20.280 1.00 85.69 176 PHE A N 1
ATOM 1401 C CA . PHE A 1 176 ? -0.183 -8.914 19.301 1.00 85.69 176 PHE A CA 1
ATOM 1402 C C . PHE A 1 176 ? 1.075 -8.426 20.013 1.00 85.69 176 PHE A C 1
ATOM 1404 O O . PHE A 1 176 ? 1.015 -7.515 20.838 1.00 85.69 176 PHE A O 1
ATOM 1411 N N . ASN A 1 177 ? 2.223 -9.042 19.712 1.00 84.62 177 ASN A N 1
ATOM 1412 C CA . ASN A 1 177 ? 3.506 -8.757 20.367 1.00 84.62 177 ASN A CA 1
ATOM 1413 C C . ASN A 1 177 ? 3.441 -8.805 21.911 1.00 84.62 177 ASN A C 1
ATOM 1415 O O . ASN A 1 177 ? 4.014 -7.952 22.587 1.00 84.62 177 ASN A O 1
ATOM 1419 N N . GLY A 1 178 ? 2.708 -9.776 22.470 1.00 83.81 178 GLY A N 1
ATOM 1420 C CA . GLY A 1 178 ? 2.558 -9.951 23.921 1.00 83.81 178 GLY A CA 1
ATOM 1421 C C . GLY A 1 178 ? 1.713 -8.872 24.609 1.00 83.81 178 GLY A C 1
ATOM 1422 O O . GLY A 1 178 ? 1.757 -8.738 25.830 1.00 83.81 178 GLY A O 1
ATOM 1423 N N . ARG A 1 179 ? 0.972 -8.059 23.842 1.00 86.50 179 ARG A N 1
ATOM 1424 C CA . ARG A 1 179 ? 0.038 -7.055 24.361 1.00 86.50 179 ARG A CA 1
ATOM 1425 C C . ARG A 1 179 ? -1.377 -7.378 23.908 1.00 86.50 179 ARG A C 1
ATOM 1427 O O . ARG A 1 179 ? -1.650 -7.457 22.709 1.00 86.50 179 ARG A O 1
ATOM 1434 N N . LYS A 1 180 ? -2.286 -7.512 24.873 1.00 88.94 180 LYS A N 1
ATOM 1435 C CA . LYS A 1 180 ? -3.720 -7.625 24.608 1.00 88.94 180 LYS A CA 1
ATOM 1436 C C . LYS A 1 180 ? -4.278 -6.242 24.274 1.00 88.94 180 LYS A C 1
ATOM 1438 O O . LYS A 1 180 ? -4.154 -5.319 25.074 1.00 88.94 180 LYS A O 1
ATOM 1443 N N . THR A 1 181 ? -4.856 -6.112 23.089 1.00 90.44 181 THR A N 1
ATOM 1444 C CA . THR A 1 181 ? -5.411 -4.867 22.553 1.00 90.44 181 THR A CA 1
ATOM 1445 C C . THR A 1 181 ? -6.838 -5.113 22.075 1.00 90.44 181 THR A C 1
ATOM 1447 O O . THR A 1 181 ? -7.147 -6.194 21.580 1.00 90.44 181 THR A O 1
ATOM 1450 N N . GLU A 1 182 ? -7.705 -4.117 22.215 1.00 92.44 182 GLU A N 1
ATOM 1451 C CA . GLU A 1 182 ? -9.087 -4.157 21.733 1.00 92.44 182 GLU A CA 1
ATOM 1452 C C . GLU A 1 182 ? -9.248 -3.313 20.463 1.00 92.44 182 GLU A C 1
ATOM 1454 O O . GLU A 1 182 ? -8.572 -2.292 20.287 1.00 92.44 182 GLU A O 1
ATOM 1459 N N . ILE A 1 183 ? -10.145 -3.735 19.573 1.00 93.00 183 ILE A N 1
ATOM 1460 C CA . ILE A 1 183 ? -10.558 -2.946 18.412 1.00 93.00 183 ILE A CA 1
ATOM 1461 C C . ILE A 1 183 ? -11.616 -1.931 18.855 1.00 93.00 183 ILE A C 1
ATOM 1463 O O . ILE A 1 183 ? -12.766 -2.289 19.107 1.00 93.00 183 ILE A O 1
ATOM 1467 N N . LEU A 1 184 ? -11.232 -0.653 18.907 1.00 91.19 184 LEU A N 1
ATOM 1468 C CA . LEU A 1 184 ? -12.112 0.440 19.332 1.00 91.19 184 LEU A CA 1
ATOM 1469 C C . LEU A 1 184 ? -13.186 0.750 18.288 1.00 91.19 184 LEU A C 1
ATOM 1471 O O . LEU A 1 184 ? -14.337 1.020 18.630 1.00 91.19 184 LEU A O 1
ATOM 1475 N N . ASP A 1 185 ? -12.809 0.742 17.011 1.00 90.38 185 ASP A N 1
ATOM 1476 C CA . ASP A 1 185 ? -13.734 0.999 15.912 1.00 90.38 185 ASP A CA 1
ATOM 1477 C C . ASP A 1 185 ? -13.255 0.344 14.616 1.00 90.38 185 ASP A C 1
ATOM 1479 O O . ASP A 1 185 ? -12.056 0.102 14.432 1.00 90.38 185 ASP A O 1
ATOM 1483 N N . LEU A 1 186 ? -14.209 0.052 13.732 1.00 91.19 186 LEU A N 1
ATOM 1484 C CA . LEU A 1 186 ? -13.980 -0.634 12.466 1.00 91.19 186 LEU A CA 1
ATOM 1485 C C . LEU A 1 186 ? -15.002 -0.162 11.423 1.00 91.19 186 LEU A C 1
ATOM 1487 O O . LEU A 1 186 ? -16.188 -0.101 11.752 1.00 91.19 186 LEU A O 1
ATOM 1491 N N . PHE A 1 187 ? -14.545 0.204 10.218 1.00 88.25 187 PHE A N 1
ATOM 1492 C CA . PHE A 1 187 ? -15.400 0.631 9.095 1.00 88.25 187 PHE A CA 1
ATOM 1493 C C . PHE A 1 187 ? -14.732 0.481 7.718 1.00 88.25 187 PHE A C 1
ATOM 1495 O O . PHE A 1 187 ? -13.493 0.356 7.639 1.00 88.25 187 PHE A O 1
#

Sequence (187 aa):
MLSIESGFFNFMIYIKGSHHIRCCDKEYCYIYEKSRMEKLGLKREIADICRNIKLESEANLISAIRDAEQSANEYGQPKDRYDSYRAQLSNKRDMLAQQLRKIQEEIGLIDRIDLKRECDTAGFGAVVITPIQKVFISIGIGKITVNDGTEFYAISAAVPFAKAVRDLKKGDSFEFNGRKTEILDLF

pLDDT: mean 81.0, std 19.62, range [24.56, 96.12]

Nearest PDB structures (foldseek):
  3hai-assembly1_B  TM=4.560E-01  e=2.129E+00  Homo sapiens
  5xg2-assembly1_A  TM=5.992E-01  e=9.019E+00  Pyrococcus yayanosii CH1

Secondary structure (DSSP, 8-state):
------------------S------HHHHHHHHHHHHHHHHHHHHHHHHHHHHHHHHHHHHHHHHHHHHHHHHHH-S-SSTT-HHHHHHHHHHHHHHHHHHHHHHHHHHHHTS-SSSPPSSS-TT-EEE-SS-EEEEES--EEEE-TTS-EEEEEETTSHHHHHTTT--TT-EEEETTEEEE--EE-